Protein AF-A0A553II42-F1 (afdb_monomer)

Radius of gyration: 20.97 Å; Cα contacts (8 Å, |Δi|>4): 422; chains: 1; bounding box: 54×44×54 Å

Secondary structure (DSSP, 8-state):
--HHHHHHHHHHHHHHHHHHHHHHHHTT--HHHHHHHHHHTTSGGGGGTSTT---SS-HHHHHHHHHHHHHHHHHHHHHHGGGG-HHHHHHH-HHHHHHHHHHHHHHHHHHHHHHHHS---TTTSSSS-TTSHHHHHHHHHHHHHTT----HHHHHHHHHTT--SHHHHHHHHHHHHHHHHHHHHHHHHHHHHHHHS-SSSPPPHHHHHHHHHHHHHHHHHHHHHHHHHHHHHHHHHTT-HHHHHHHHHHHHHHHHHHHHHHHHHHGGGT----HHHHHHHHHHHHHHH-SSHHHHHHHHHHHHHHHHHHHHHHHH-

Solvent-accessible surface area (backbone atoms only — not comparable to full-atom values): 15979 Å² total; per-residue (Å²): 129,63,69,69,58,55,53,50,49,52,52,49,41,45,49,44,15,51,53,17,24,56,53,21,49,76,73,73,42,60,47,63,62,12,10,25,60,44,14,20,74,36,10,35,56,42,23,80,80,42,81,90,42,51,42,85,42,37,75,75,49,50,64,70,46,41,62,53,37,53,51,28,48,37,52,51,25,24,55,55,8,50,66,61,18,58,78,58,59,68,68,58,44,70,69,48,54,51,52,39,51,54,48,36,53,48,43,24,50,52,42,28,56,49,42,27,74,49,84,62,59,65,93,76,36,83,62,93,51,46,82,36,48,62,37,46,27,52,16,36,48,54,11,25,58,60,23,46,47,83,55,67,68,60,52,50,52,32,59,74,68,64,57,81,48,74,63,60,65,46,49,61,55,33,30,55,46,22,45,56,52,16,51,54,45,34,52,44,32,49,41,51,26,49,66,52,59,65,91,69,80,89,73,57,72,72,51,68,70,43,43,36,56,50,25,48,53,49,16,36,51,52,11,40,56,48,10,49,54,45,26,57,49,39,68,74,40,67,86,44,68,64,57,32,30,52,50,50,47,51,47,51,51,49,45,42,55,49,41,55,54,48,28,65,72,27,48,88,76,73,47,61,59,42,48,51,55,12,27,20,28,22,20,21,35,24,45,65,68,28,91,59,35,69,59,54,51,46,41,46,53,72,64,40,52,66,35,46,33,40,33,40,12,57,73,26,31

Foldseek 3Di:
DPPVLLVVVLVVLLVQLVVLLVVCVVVVHHSLRRLQVSLLVQACVCCVVVPPDQGVQHPVNCVVCVVLLLLLLLLVLLLLLLLLQVVLLVVLDDVLVVVLVVVLVVQLVVQLVVQLQDDDPCVQPPPNDSPQLSSNLVSQQVSLVRLADDCVVVVVVCVVVVPDDPCSSSVVVSNSVSSVVSVVSNLLSNQLSCLSVDPDDDADPVCNVCQSVCQLVVLLVLLQVLLVVLQVQCQVVVPDLVSLLVSLVCSSCCLSVVQVVVCVVCVVVVHHHDSSSSSSSSSNSLSHRHPCSVSSSVSSVVVSVSSSSSNSSNVSD

Sequence (317 aa):
MEIGLLLTKVAVILFVGFIGSLIARKFKLPNVSGYLVLGLLIGPSLGLIFPGYEGFITSSDQDVFGFISELALAFIAFSIGSEFAIKRVKKMGKEISVITLLEVLGAVSLVFIAMLFIPKPDSMSSGYNPFSNSSIAFALILASMSAATAPAATLMVMRQYRANGPVSKAIVPITALDDIFGIIIFGFFLSIAQLLLPQGDPLPVWLMISKPFIEVFGSLIIGLIIGIALSYGAKKFDKISDDIQVLSLIAIYATVGGLTLMNHYMSDFGISFSPLLANIMVGSVIANIALKPNRTFQSINDLATPFYIIFFTLAGA

Organism: Acholeplasma laidlawii (NCBI:txid2148)

pLDDT: mean 90.09, std 5.95, range [60.91, 98.12]

InterPro domains:
  IPR006153 Cation/H+ exchanger, transmembrane domain [PF00999] (15-317)
  IPR038770 Sodium/solute symporter superfamily [G3DSA:1.20.1530.20] (5-317)

Mean predicted aligned error: 5.74 Å

Structure (mmCIF, N/CA/C/O backbone):
data_AF-A0A553II42-F1
#
_entry.id   AF-A0A553II42-F1
#
loop_
_atom_site.group_PDB
_atom_site.id
_atom_site.type_symbol
_atom_site.label_atom_id
_atom_site.label_alt_id
_atom_site.label_comp_id
_atom_site.label_asym_id
_atom_site.label_entity_id
_atom_site.label_seq_id
_atom_site.pdbx_PDB_ins_code
_atom_site.Cartn_x
_atom_site.Cartn_y
_atom_site.Cartn_z
_atom_site.occupancy
_atom_site.B_iso_or_equiv
_atom_site.auth_seq_id
_atom_site.auth_comp_id
_atom_site.auth_asym_id
_atom_site.auth_atom_id
_atom_site.pdbx_PDB_model_num
ATOM 1 N N . MET A 1 1 ? 1.537 17.660 -24.014 1.00 60.91 1 MET A N 1
ATOM 2 C CA . MET A 1 1 ? 0.266 17.062 -24.472 1.00 60.91 1 MET A CA 1
ATOM 3 C C . MET A 1 1 ? -0.841 18.084 -24.265 1.00 60.91 1 MET A C 1
ATOM 5 O O . MET A 1 1 ? -0.834 18.727 -23.222 1.00 60.91 1 MET A O 1
ATOM 9 N N . GLU A 1 2 ? -1.735 18.299 -25.233 1.00 83.56 2 GLU A N 1
ATOM 10 C CA . GLU A 1 2 ? -2.870 19.212 -25.029 1.00 83.56 2 GLU A CA 1
ATOM 11 C C . GLU A 1 2 ? -3.752 18.694 -23.883 1.00 83.56 2 GLU A C 1
ATOM 13 O O . GLU A 1 2 ? -4.082 17.509 -23.837 1.00 83.56 2 GLU A O 1
ATOM 18 N N . ILE A 1 3 ? -4.134 19.571 -22.950 1.00 86.06 3 ILE A N 1
ATOM 19 C CA . ILE A 1 3 ? -4.940 19.225 -21.762 1.00 86.06 3 ILE A CA 1
ATOM 20 C C . ILE A 1 3 ? -6.225 18.473 -22.151 1.00 86.06 3 ILE A C 1
ATOM 22 O O . ILE A 1 3 ? -6.631 17.540 -21.459 1.00 86.06 3 ILE A O 1
ATOM 26 N N . GLY A 1 4 ? -6.831 18.822 -23.293 1.00 89.56 4 GLY A N 1
ATOM 27 C CA . GLY A 1 4 ? -8.014 18.136 -23.816 1.00 89.56 4 GLY A CA 1
ATOM 28 C C . GLY A 1 4 ? -7.786 16.645 -24.092 1.00 89.56 4 GLY A C 1
ATOM 29 O O . GLY A 1 4 ? -8.649 15.824 -23.777 1.00 89.56 4 GLY A O 1
ATOM 30 N N . LEU A 1 5 ? -6.607 16.268 -24.599 1.00 89.81 5 LEU A N 1
ATOM 31 C CA . LEU A 1 5 ? -6.270 14.868 -24.858 1.00 89.81 5 LEU A CA 1
ATOM 32 C C . LEU A 1 5 ? -6.103 14.080 -23.551 1.00 89.81 5 LEU A C 1
ATOM 34 O O . LEU A 1 5 ? -6.623 12.973 -23.442 1.00 89.81 5 LEU A O 1
ATOM 38 N N . LEU A 1 6 ? -5.448 14.665 -22.539 1.00 88.50 6 LEU A N 1
ATOM 39 C CA . LEU A 1 6 ? -5.300 14.050 -21.211 1.00 88.50 6 LEU A CA 1
ATOM 40 C C . LEU A 1 6 ? -6.653 13.751 -20.565 1.00 88.50 6 LEU A C 1
ATOM 42 O O . LEU A 1 6 ? -6.899 12.627 -20.132 1.00 88.50 6 LEU A O 1
ATOM 46 N N . LEU A 1 7 ? -7.546 14.742 -20.537 1.00 90.94 7 LEU A N 1
ATOM 47 C CA . LEU A 1 7 ? -8.879 14.585 -19.954 1.00 90.94 7 LEU A CA 1
ATOM 48 C C . LEU A 1 7 ? -9.705 13.534 -20.702 1.00 90.94 7 LEU A C 1
ATOM 50 O O . LEU A 1 7 ? -10.397 12.734 -20.074 1.00 90.94 7 LEU A O 1
ATOM 54 N N . THR A 1 8 ? -9.582 13.486 -22.031 1.00 92.56 8 THR A N 1
ATOM 55 C CA . THR A 1 8 ? -10.231 12.456 -22.852 1.00 92.56 8 THR A CA 1
ATOM 56 C C . THR A 1 8 ? -9.704 11.065 -22.505 1.00 92.56 8 THR A C 1
ATOM 58 O O . THR A 1 8 ? -10.494 10.143 -22.321 1.00 92.56 8 THR A O 1
ATOM 61 N N . LYS A 1 9 ? -8.384 10.907 -22.340 1.00 92.69 9 LYS A N 1
ATOM 62 C CA . LYS A 1 9 ? -7.781 9.633 -21.927 1.00 92.69 9 LYS A CA 1
ATOM 63 C C . LYS A 1 9 ? -8.266 9.188 -20.548 1.00 92.69 9 LYS A C 1
ATOM 65 O O . LYS A 1 9 ? -8.675 8.041 -20.406 1.00 92.69 9 LYS A O 1
ATOM 70 N N . VAL A 1 10 ? -8.333 10.091 -19.566 1.00 92.94 10 VAL A N 1
ATOM 71 C CA . VAL A 1 10 ? -8.904 9.789 -18.237 1.00 92.94 10 VAL A CA 1
ATOM 72 C C . VAL A 1 10 ? -10.370 9.358 -18.340 1.00 92.94 10 VAL A C 1
ATOM 74 O O . VAL A 1 10 ? -10.769 8.381 -17.705 1.00 92.94 10 VAL A O 1
ATOM 77 N N . ALA A 1 11 ? -11.172 10.039 -19.164 1.00 95.00 11 ALA A N 1
ATOM 78 C CA . ALA A 1 11 ? -12.567 9.667 -19.385 1.00 95.00 11 ALA A CA 1
ATOM 79 C C . ALA A 1 11 ? -12.697 8.263 -20.000 1.00 95.00 11 ALA A C 1
ATOM 81 O O . ALA A 1 11 ? -13.525 7.473 -19.547 1.00 95.00 11 ALA A O 1
ATOM 82 N N . VAL A 1 12 ? -11.851 7.927 -20.980 1.00 94.88 12 VAL A N 1
ATOM 83 C CA . VAL A 1 12 ? -11.807 6.588 -21.588 1.00 94.88 12 VAL A CA 1
ATOM 84 C C . VAL A 1 12 ? -11.371 5.536 -20.571 1.00 94.88 12 VAL A C 1
ATOM 86 O O . VAL A 1 12 ? -12.030 4.508 -20.473 1.00 94.88 12 VAL A O 1
ATOM 89 N N . ILE A 1 13 ? -10.335 5.797 -19.767 1.00 95.00 13 ILE A N 1
ATOM 90 C CA . ILE A 1 13 ? -9.887 4.889 -18.699 1.00 95.00 13 ILE A CA 1
ATOM 91 C C . ILE A 1 13 ? -11.037 4.576 -17.736 1.00 95.00 13 ILE A C 1
ATOM 93 O O . ILE A 1 13 ? -11.332 3.410 -17.472 1.00 95.00 13 ILE A O 1
ATOM 97 N N . LEU A 1 14 ? -11.720 5.610 -17.238 1.00 95.81 14 LEU A N 1
ATOM 98 C CA . LEU A 1 14 ? -12.857 5.448 -16.331 1.00 95.81 14 LEU A CA 1
ATOM 99 C C . LEU A 1 14 ? -14.004 4.682 -16.986 1.00 95.81 14 LEU A C 1
ATOM 101 O O . LEU A 1 14 ? -14.587 3.798 -16.359 1.00 95.81 14 LEU A O 1
ATOM 105 N N . PHE A 1 15 ? -14.323 5.003 -18.241 1.00 97.06 15 PHE A N 1
ATOM 106 C CA . PHE A 1 15 ? -15.375 4.330 -18.990 1.00 97.06 15 PHE A CA 1
ATOM 107 C C . PHE A 1 15 ? -15.058 2.845 -19.186 1.00 97.06 15 PHE A C 1
ATOM 109 O O . PHE A 1 15 ? -15.885 1.991 -18.872 1.00 97.06 15 PHE A O 1
ATOM 116 N N . VAL A 1 16 ? -13.848 2.526 -19.643 1.00 96.56 16 VAL A N 1
ATOM 117 C CA . VAL A 1 16 ? -13.396 1.154 -19.887 1.00 96.56 16 VAL A CA 1
ATOM 118 C C . VAL A 1 16 ? -13.369 0.363 -18.586 1.00 96.56 16 VAL A C 1
ATOM 120 O O . VAL A 1 16 ? -13.961 -0.713 -18.524 1.00 96.56 16 VAL A O 1
ATOM 123 N N . GLY A 1 17 ? -12.791 0.911 -17.515 1.00 96.31 17 GLY A N 1
ATOM 124 C CA . GLY A 1 17 ? -12.816 0.273 -16.202 1.00 96.31 17 GLY A CA 1
ATOM 125 C C . GLY A 1 17 ? -14.245 0.044 -15.694 1.00 96.31 17 GLY A C 1
ATOM 126 O O . GLY A 1 17 ? -14.590 -1.053 -15.248 1.00 96.31 17 GLY A O 1
ATOM 127 N N . PHE A 1 18 ? -15.133 1.032 -15.830 1.00 96.50 18 PHE A N 1
ATOM 128 C CA . PHE A 1 18 ? -16.539 0.890 -15.451 1.00 96.50 18 PHE A CA 1
ATOM 129 C C . PHE A 1 18 ? -17.232 -0.244 -16.221 1.00 96.50 18 PHE A C 1
ATOM 131 O O . PHE A 1 18 ? -17.807 -1.138 -15.592 1.00 96.50 18 PHE A O 1
ATOM 138 N N . ILE A 1 19 ? -17.122 -0.271 -17.554 1.00 97.81 19 ILE A N 1
ATOM 139 C CA . ILE A 1 19 ? -17.655 -1.358 -18.388 1.00 97.81 19 ILE A CA 1
ATOM 140 C C . ILE A 1 19 ? -17.049 -2.706 -17.976 1.00 97.81 19 ILE A C 1
ATOM 142 O O . ILE A 1 19 ? -17.780 -3.688 -17.829 1.00 97.81 19 ILE A O 1
ATOM 146 N N . GLY A 1 20 ? -15.746 -2.745 -17.694 1.00 96.56 20 GLY A N 1
ATOM 147 C CA . GLY A 1 20 ? -15.040 -3.936 -17.224 1.00 96.56 20 GLY A CA 1
ATOM 148 C C . GLY A 1 20 ? -15.642 -4.484 -15.941 1.00 96.56 20 GLY A C 1
ATOM 149 O O . GLY A 1 20 ? -15.930 -5.678 -15.854 1.00 96.56 20 GLY A O 1
ATOM 150 N N . SER A 1 21 ? -15.943 -3.616 -14.972 1.00 95.25 21 SER A N 1
ATOM 151 C CA . SER A 1 21 ? -16.617 -4.037 -13.740 1.00 95.25 21 SER A CA 1
ATOM 152 C C . SER A 1 21 ? -18.020 -4.593 -13.979 1.00 95.25 21 SER A C 1
ATOM 154 O O . SER A 1 21 ? -18.398 -5.578 -13.344 1.00 95.25 21 SER A O 1
ATOM 156 N N . LEU A 1 22 ? -18.794 -4.016 -14.908 1.00 96.25 22 LEU A N 1
ATOM 157 C CA . LEU A 1 22 ? -20.128 -4.519 -15.244 1.00 96.25 22 LEU A CA 1
ATOM 158 C C . LEU A 1 22 ? -20.053 -5.917 -15.863 1.00 96.25 22 LEU A C 1
ATOM 160 O O . LEU A 1 22 ? -20.860 -6.784 -15.522 1.00 96.25 22 LEU A O 1
ATOM 164 N N . ILE A 1 23 ? -19.075 -6.146 -16.742 1.00 96.38 23 ILE A N 1
ATOM 165 C CA . ILE A 1 23 ? -18.826 -7.457 -17.346 1.00 96.38 23 ILE A CA 1
ATOM 166 C C . ILE A 1 23 ? -18.389 -8.455 -16.268 1.00 96.38 23 ILE A C 1
ATOM 168 O O . ILE A 1 23 ? -18.986 -9.525 -16.164 1.00 96.38 23 ILE A O 1
ATOM 172 N N . ALA A 1 24 ? -17.433 -8.096 -15.407 1.00 94.50 24 ALA A N 1
ATOM 173 C CA . ALA A 1 24 ? -16.962 -8.961 -14.324 1.00 94.50 24 ALA A CA 1
ATOM 174 C C . ALA A 1 24 ? -18.107 -9.404 -13.396 1.00 94.50 24 ALA A C 1
ATOM 176 O O . ALA A 1 24 ? -18.236 -10.590 -13.086 1.00 94.50 24 ALA A O 1
ATOM 177 N N . ARG A 1 25 ? -19.012 -8.482 -13.035 1.00 91.69 25 ARG A N 1
ATOM 178 C CA . ARG A 1 25 ? -20.199 -8.791 -12.218 1.00 91.69 25 ARG A CA 1
ATOM 179 C C . ARG A 1 25 ? -21.132 -9.803 -12.877 1.00 91.69 25 ARG A C 1
ATOM 181 O O . ARG A 1 25 ? -21.672 -10.652 -12.170 1.00 91.69 25 ARG A O 1
ATOM 188 N N . LYS A 1 26 ? -21.307 -9.765 -14.206 1.00 94.44 26 LYS A N 1
ATOM 189 C CA . LYS A 1 26 ? -22.109 -10.775 -14.930 1.00 94.44 26 LYS A CA 1
ATOM 190 C C . LYS A 1 26 ? -21.526 -12.180 -14.772 1.00 94.44 26 LYS A C 1
ATOM 192 O O . LYS A 1 26 ? -22.285 -13.137 -14.644 1.00 94.44 26 LYS A O 1
ATOM 197 N N . PHE A 1 27 ? -20.202 -12.290 -14.702 1.00 92.44 27 PHE A N 1
ATOM 198 C CA . PHE A 1 27 ? -19.489 -13.545 -14.446 1.00 92.44 27 PHE A CA 1
ATOM 199 C C . PHE A 1 27 ? -19.290 -13.856 -12.952 1.00 92.44 27 PHE A C 1
ATOM 201 O O . PHE A 1 27 ? -18.613 -14.826 -12.624 1.00 92.44 27 PHE A O 1
ATOM 208 N N . LYS A 1 28 ? -19.887 -13.074 -12.037 1.00 86.81 28 LYS A N 1
ATOM 209 C CA . LYS A 1 28 ? -19.708 -13.187 -10.574 1.00 86.81 28 LYS A CA 1
ATOM 210 C C . LYS A 1 28 ? -18.248 -13.037 -10.116 1.00 86.81 28 LYS A C 1
ATOM 212 O O . LYS A 1 28 ? -17.870 -13.562 -9.071 1.00 86.81 28 LYS A O 1
ATOM 217 N N . LEU A 1 29 ? -17.441 -12.308 -10.883 1.00 87.38 29 LEU A N 1
ATOM 218 C CA . LEU A 1 29 ? -16.060 -11.975 -10.545 1.00 87.38 29 LEU A CA 1
ATOM 219 C C . LEU A 1 29 ? -15.984 -10.626 -9.803 1.00 87.38 29 LEU A C 1
ATOM 221 O O . LEU A 1 29 ? -16.878 -9.785 -9.960 1.00 87.38 29 LEU A O 1
ATOM 225 N N . PRO A 1 30 ? -14.925 -10.383 -9.007 1.00 86.44 30 PRO A N 1
ATOM 226 C CA . PRO A 1 30 ? -14.660 -9.071 -8.422 1.00 86.44 30 PRO A CA 1
ATOM 227 C C . PRO A 1 30 ? -14.503 -7.980 -9.491 1.00 86.44 30 PRO A C 1
ATOM 229 O O . PRO A 1 30 ? -13.964 -8.225 -10.568 1.00 86.44 30 PRO A O 1
ATOM 232 N N . ASN A 1 31 ? -14.901 -6.743 -9.169 1.00 90.25 31 ASN A N 1
ATOM 233 C CA . ASN A 1 31 ? -14.787 -5.607 -10.099 1.00 90.25 31 ASN A CA 1
ATOM 234 C C . ASN A 1 31 ? -13.346 -5.393 -10.595 1.00 90.25 31 ASN A C 1
ATOM 236 O O . ASN A 1 31 ? -13.151 -5.082 -11.766 1.00 90.25 31 ASN A O 1
ATOM 240 N N . VAL A 1 32 ? -12.357 -5.604 -9.715 1.00 90.56 32 VAL A N 1
ATOM 241 C CA . VAL A 1 32 ? -10.925 -5.431 -10.013 1.00 90.56 32 VAL A CA 1
ATOM 242 C C . VAL A 1 32 ? -10.473 -6.312 -11.176 1.00 90.56 32 VAL A C 1
ATOM 244 O O . VAL A 1 32 ? -9.723 -5.850 -12.029 1.00 90.56 32 VAL A O 1
ATOM 247 N N . SER A 1 33 ? -10.997 -7.537 -11.282 1.00 91.94 33 SER A N 1
ATOM 248 C CA . SER A 1 33 ? -10.715 -8.423 -12.416 1.00 91.94 33 SER A CA 1
ATOM 249 C C . SER A 1 33 ? -11.144 -7.795 -13.746 1.00 91.94 33 SER A C 1
ATOM 251 O O . SER A 1 33 ? -10.439 -7.912 -14.741 1.00 91.94 33 SER A O 1
ATOM 253 N N . GLY A 1 34 ? -12.278 -7.089 -13.759 1.00 94.25 34 GLY A N 1
ATOM 254 C CA . GLY A 1 34 ? -12.766 -6.376 -14.936 1.00 94.25 34 GLY A CA 1
ATOM 255 C C . GLY A 1 34 ? -11.915 -5.164 -15.315 1.00 94.25 34 GLY A C 1
ATOM 256 O O . GLY A 1 34 ? -11.687 -4.946 -16.503 1.00 94.25 34 GLY A O 1
ATOM 257 N N . TYR A 1 35 ? -11.432 -4.406 -14.321 1.00 94.81 35 TYR A N 1
ATOM 258 C CA . TYR A 1 35 ? -10.532 -3.265 -14.539 1.00 94.81 35 TYR A CA 1
ATOM 259 C C . TYR A 1 35 ? -9.242 -3.704 -15.233 1.00 94.81 35 TYR A C 1
ATOM 261 O O . TYR A 1 35 ? -8.885 -3.140 -16.259 1.00 94.81 35 TYR A O 1
ATOM 269 N N . LEU A 1 36 ? -8.601 -4.758 -14.720 1.00 94.44 36 LEU A N 1
ATOM 270 C CA . LEU A 1 36 ? -7.337 -5.271 -15.253 1.00 94.44 36 LEU A CA 1
ATOM 271 C C . LEU A 1 36 ? -7.496 -5.829 -16.674 1.00 94.44 36 LEU A C 1
ATOM 273 O O . LEU A 1 36 ? -6.736 -5.477 -17.570 1.00 94.44 36 LEU A O 1
ATOM 277 N N . VAL A 1 37 ? -8.511 -6.673 -16.899 1.00 94.44 37 VAL A N 1
ATOM 278 C CA . VAL A 1 37 ? -8.702 -7.347 -18.195 1.00 94.44 37 VAL A CA 1
ATOM 279 C C . VAL A 1 37 ? -9.062 -6.368 -19.308 1.00 94.44 37 VAL A C 1
ATOM 281 O O . VAL A 1 37 ? -8.560 -6.512 -20.418 1.00 94.44 37 VAL A O 1
ATOM 284 N N . LEU A 1 38 ? -9.925 -5.378 -19.054 1.00 94.56 38 LEU A N 1
ATOM 285 C CA . LEU A 1 38 ? -10.203 -4.366 -20.077 1.00 94.56 38 LEU A CA 1
ATOM 286 C C . LEU A 1 38 ? -9.123 -3.284 -20.154 1.00 94.56 38 LEU A C 1
ATOM 288 O O . LEU A 1 38 ? -8.946 -2.711 -21.225 1.00 94.56 38 LEU A O 1
ATOM 292 N N . GLY A 1 39 ? -8.389 -3.039 -19.065 1.00 94.12 39 GLY A N 1
ATOM 293 C CA . GLY A 1 39 ? -7.176 -2.223 -19.068 1.00 94.12 39 GLY A CA 1
ATOM 294 C C . GLY A 1 39 ? -6.164 -2.732 -20.088 1.00 94.12 39 GLY A C 1
ATOM 295 O O . GLY A 1 39 ? -5.741 -1.968 -20.951 1.00 94.12 39 GLY A O 1
ATOM 296 N N . LEU A 1 40 ? -5.912 -4.047 -20.088 1.00 93.06 40 LEU A N 1
ATOM 297 C CA . LEU A 1 40 ? -5.056 -4.720 -21.072 1.00 93.06 40 LEU A CA 1
ATOM 298 C C . LEU A 1 40 ? -5.424 -4.353 -22.509 1.00 93.06 40 LEU A C 1
ATOM 300 O O . LEU A 1 40 ? -4.538 -4.121 -23.318 1.00 93.06 40 LEU A O 1
ATOM 304 N N . LEU A 1 41 ? -6.718 -4.253 -22.830 1.00 91.81 41 LEU A N 1
ATOM 305 C CA . LEU A 1 41 ? -7.170 -3.961 -24.192 1.00 91.81 41 LEU A CA 1
ATOM 306 C C . LEU A 1 41 ? -6.883 -2.535 -24.664 1.00 91.81 41 LEU A C 1
ATOM 308 O O . LEU A 1 41 ? -6.975 -2.288 -25.862 1.00 91.81 41 LEU A O 1
ATOM 312 N N . ILE A 1 42 ? -6.618 -1.600 -23.752 1.00 92.75 42 ILE A N 1
ATOM 313 C CA . ILE A 1 42 ? -6.407 -0.186 -24.083 1.00 92.75 42 ILE A CA 1
ATOM 314 C C . ILE A 1 42 ? -4.972 0.283 -23.855 1.00 92.75 42 ILE A C 1
ATOM 316 O O . ILE A 1 42 ? -4.666 1.426 -24.197 1.00 92.75 42 ILE A O 1
ATOM 320 N N . GLY A 1 43 ? -4.111 -0.565 -23.295 1.00 90.75 43 GLY A N 1
ATOM 321 C CA . GLY A 1 43 ? -2.713 -0.257 -23.018 1.00 90.75 43 GLY A CA 1
ATOM 322 C C . GLY A 1 43 ? -1.709 -0.979 -23.908 1.00 90.75 43 GLY A C 1
ATOM 323 O O . GLY A 1 43 ? -2.084 -1.832 -24.720 1.00 90.75 43 GLY A O 1
ATOM 324 N N . PRO A 1 44 ? -0.416 -0.654 -23.760 1.00 88.56 44 PRO A N 1
ATOM 325 C CA . PRO A 1 44 ? 0.643 -1.225 -24.581 1.00 88.56 44 PRO A CA 1
ATOM 326 C C . PRO A 1 44 ? 0.838 -2.726 -24.339 1.00 88.56 44 PRO A C 1
ATOM 328 O O . PRO A 1 44 ? 1.399 -3.408 -25.194 1.00 88.56 44 PRO A O 1
ATOM 331 N N . SER A 1 45 ? 0.366 -3.274 -23.212 1.00 87.06 45 SER A N 1
ATOM 332 C CA . SER A 1 45 ? 0.566 -4.683 -22.855 1.00 87.06 45 SER A CA 1
ATOM 333 C C . SER A 1 45 ? -0.086 -5.651 -23.849 1.00 87.06 45 SER A C 1
ATOM 335 O O . SER A 1 45 ? 0.408 -6.764 -24.041 1.00 87.06 45 SER A O 1
ATOM 337 N N . LEU A 1 46 ? -1.138 -5.232 -24.565 1.00 87.38 46 LEU A N 1
ATOM 338 C CA . LEU A 1 46 ? -1.715 -6.021 -25.661 1.00 87.38 46 LEU A CA 1
ATOM 339 C C . LEU A 1 46 ? -0.754 -6.157 -26.858 1.00 87.38 46 LEU A C 1
ATOM 341 O O . LEU A 1 46 ? -0.841 -7.130 -27.611 1.00 87.38 46 LEU A O 1
ATOM 345 N N . GLY A 1 47 ? 0.211 -5.244 -26.992 1.00 83.69 47 GLY A N 1
ATOM 346 C CA . GLY A 1 47 ? 1.293 -5.299 -27.974 1.00 83.69 47 GLY A CA 1
ATOM 347 C C . GLY A 1 47 ? 2.205 -6.521 -27.828 1.00 83.69 47 GLY A C 1
ATOM 348 O O . GLY A 1 47 ? 2.821 -6.941 -28.807 1.00 83.69 47 GLY A O 1
ATOM 349 N N . LEU A 1 48 ? 2.232 -7.157 -26.646 1.00 82.62 48 LEU A N 1
ATOM 350 C CA . LEU A 1 48 ? 2.919 -8.437 -26.424 1.00 82.62 48 LEU A CA 1
ATOM 351 C C . LEU A 1 48 ? 2.264 -9.597 -27.190 1.00 82.62 48 LEU A C 1
ATOM 353 O O . LEU A 1 48 ? 2.932 -10.573 -27.521 1.00 82.62 48 LEU A O 1
ATOM 357 N N . ILE A 1 49 ? 0.959 -9.496 -27.461 1.00 86.25 49 ILE A N 1
ATOM 358 C CA . ILE A 1 49 ? 0.185 -10.490 -28.217 1.00 86.25 49 ILE A CA 1
ATOM 359 C C . ILE A 1 49 ? 0.046 -10.052 -29.682 1.00 86.25 49 ILE A C 1
ATOM 361 O O . ILE A 1 49 ? 0.091 -10.890 -30.582 1.00 86.25 49 ILE A O 1
ATOM 365 N N . PHE A 1 50 ? -0.097 -8.745 -29.929 1.00 86.94 50 PHE A N 1
ATOM 366 C CA . PHE A 1 50 ? -0.292 -8.155 -31.254 1.00 86.94 50 PHE A CA 1
ATOM 367 C C . PHE A 1 50 ? 0.839 -7.164 -31.587 1.00 86.94 50 PHE A C 1
ATOM 369 O O . PHE A 1 50 ? 0.724 -5.976 -31.274 1.00 86.94 50 PHE A O 1
ATOM 376 N N . PRO A 1 51 ? 1.930 -7.616 -32.239 1.00 83.94 51 PRO A N 1
ATOM 377 C CA . PRO A 1 51 ? 3.077 -6.766 -32.552 1.00 83.94 51 PRO A CA 1
ATOM 378 C C . PRO A 1 51 ? 2.679 -5.506 -33.337 1.00 83.94 51 PRO A C 1
ATOM 380 O O . PRO A 1 51 ? 1.987 -5.597 -34.351 1.00 83.94 51 PRO A O 1
ATOM 383 N N . GLY A 1 52 ? 3.131 -4.335 -32.879 1.00 82.12 52 GLY A N 1
ATOM 384 C CA . GLY A 1 52 ? 2.814 -3.030 -33.480 1.00 82.12 52 GLY A CA 1
ATOM 385 C C . GLY A 1 52 ? 1.601 -2.311 -32.875 1.00 82.12 52 GLY A C 1
ATOM 386 O O . GLY A 1 52 ? 1.287 -1.200 -33.294 1.00 82.12 52 GLY A O 1
ATOM 387 N N . TYR A 1 53 ? 0.927 -2.910 -31.889 1.00 86.88 53 TYR A N 1
ATOM 388 C CA . TYR A 1 53 ? -0.104 -2.236 -31.104 1.00 86.88 53 TYR A CA 1
ATOM 389 C C . TYR A 1 53 ? 0.515 -1.494 -29.909 1.00 86.88 53 TYR A C 1
ATOM 391 O O . TYR A 1 53 ? 1.056 -2.122 -29.004 1.00 86.88 53 TYR A O 1
ATOM 399 N N . GLU A 1 54 ? 0.416 -0.164 -29.893 1.00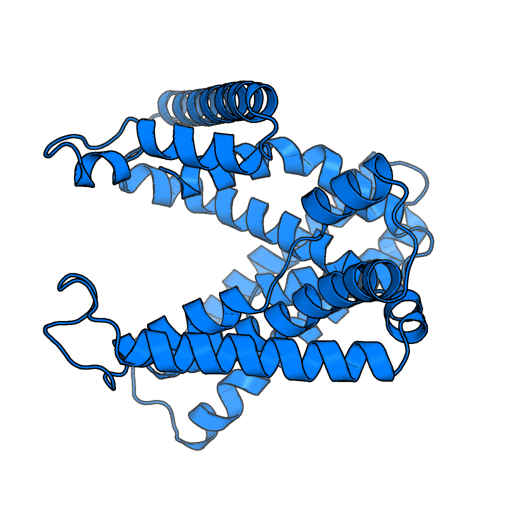 82.69 54 GLU A N 1
ATOM 400 C CA . GLU A 1 54 ? 0.954 0.681 -28.810 1.00 82.69 54 GLU A CA 1
ATOM 401 C C . GLU A 1 54 ? -0.051 0.971 -27.684 1.00 82.69 54 GLU A C 1
ATOM 403 O O . GLU A 1 54 ? 0.330 1.518 -26.652 1.00 82.69 54 GLU A O 1
ATOM 408 N N . GLY A 1 55 ? -1.324 0.606 -27.860 1.00 86.75 55 GLY A N 1
ATOM 409 C CA . GLY A 1 55 ? -2.391 1.016 -26.948 1.00 86.75 55 GLY A CA 1
ATOM 410 C C . GLY A 1 55 ? -3.005 2.369 -27.302 1.00 86.75 55 GLY A C 1
ATOM 411 O O . GLY A 1 55 ? -2.444 3.182 -28.033 1.00 86.75 55 GLY A O 1
ATOM 412 N N . PHE A 1 56 ? -4.200 2.616 -26.770 1.00 87.50 56 PHE A N 1
ATOM 413 C CA . PHE A 1 56 ? -4.766 3.967 -26.716 1.00 87.50 56 PHE A CA 1
ATOM 414 C C . PHE A 1 56 ? -4.083 4.805 -25.622 1.00 87.50 56 PHE A C 1
ATOM 416 O O . PHE A 1 56 ? -3.927 6.022 -25.750 1.00 87.50 56 PHE A O 1
ATOM 423 N N . ILE A 1 57 ? -3.685 4.130 -24.544 1.00 88.75 57 ILE A N 1
ATOM 424 C CA . ILE A 1 57 ? -2.781 4.620 -23.512 1.00 88.75 57 ILE A CA 1
ATOM 425 C C . ILE A 1 57 ? -1.398 4.121 -23.896 1.00 88.75 57 ILE A C 1
ATOM 427 O O . ILE A 1 57 ? -1.204 2.915 -23.991 1.00 88.75 57 ILE A O 1
ATOM 431 N N . THR A 1 58 ? -0.459 5.029 -24.124 1.00 86.50 58 THR A N 1
ATOM 432 C CA . THR A 1 58 ? 0.925 4.688 -24.457 1.00 86.50 58 THR A CA 1
ATOM 433 C C . THR A 1 58 ? 1.794 4.680 -23.202 1.00 86.50 58 THR A C 1
ATOM 435 O O . THR A 1 58 ? 1.408 5.198 -22.151 1.00 86.50 58 THR A O 1
ATOM 438 N N . SER A 1 59 ? 3.016 4.156 -23.303 1.00 81.25 59 SER A N 1
ATOM 439 C CA . SER A 1 59 ? 3.981 4.176 -22.194 1.00 81.25 59 SER A CA 1
ATOM 440 C C . SER A 1 59 ? 4.272 5.597 -21.685 1.00 81.25 59 SER A C 1
ATOM 442 O O . SER A 1 59 ? 4.361 5.804 -20.482 1.00 81.25 59 SER A O 1
ATOM 444 N N . SER A 1 60 ? 4.314 6.605 -22.566 1.00 82.56 60 SER A N 1
ATOM 445 C CA . SER A 1 60 ? 4.496 8.008 -22.153 1.00 82.56 60 SER A CA 1
ATOM 446 C C . SER A 1 60 ? 3.304 8.577 -21.379 1.00 82.56 60 SER A C 1
ATOM 448 O O . SER A 1 60 ? 3.459 9.520 -20.607 1.00 82.56 60 SER A O 1
ATOM 450 N N . ASP A 1 61 ? 2.095 8.050 -21.599 1.00 83.94 61 ASP A N 1
ATOM 451 C CA . ASP A 1 61 ? 0.922 8.465 -20.825 1.00 83.94 61 ASP A CA 1
ATOM 452 C C . ASP A 1 61 ? 0.948 7.888 -19.409 1.00 83.94 61 ASP A C 1
ATOM 454 O O . ASP A 1 61 ? 0.462 8.535 -18.481 1.00 83.94 61 ASP A O 1
ATOM 458 N N . GLN A 1 62 ? 1.510 6.685 -19.237 1.00 77.38 62 GLN A N 1
ATOM 459 C CA . GLN A 1 62 ? 1.634 6.048 -17.926 1.00 77.38 62 GLN A CA 1
ATOM 460 C C . GLN A 1 62 ? 2.475 6.903 -16.972 1.00 77.38 62 GLN A C 1
ATOM 462 O O . GLN A 1 62 ? 2.086 7.055 -15.816 1.00 77.38 62 GLN A O 1
ATOM 467 N N . ASP A 1 63 ? 3.534 7.553 -17.466 1.00 78.00 63 ASP A N 1
ATOM 468 C CA . ASP A 1 63 ? 4.337 8.495 -16.675 1.00 78.00 63 ASP A CA 1
ATOM 469 C C . ASP A 1 63 ? 3.503 9.690 -16.187 1.00 78.00 63 ASP A C 1
ATOM 471 O O . ASP A 1 63 ? 3.583 10.093 -15.026 1.00 78.00 63 ASP A O 1
ATOM 475 N N . VAL A 1 64 ? 2.638 10.237 -17.050 1.00 82.19 64 VAL A N 1
ATOM 476 C CA . VAL A 1 64 ? 1.775 11.378 -16.698 1.00 82.19 64 VAL A CA 1
ATOM 477 C C . VAL A 1 64 ? 0.678 10.965 -15.714 1.00 82.19 64 VAL A C 1
ATOM 479 O O . VAL A 1 64 ? 0.342 11.720 -14.798 1.00 82.19 64 VAL A O 1
ATOM 482 N N . PHE A 1 65 ? 0.124 9.763 -15.870 1.00 86.00 65 PHE A N 1
ATOM 483 C CA . PHE A 1 65 ? -0.875 9.221 -14.950 1.00 86.00 65 PHE A CA 1
ATOM 484 C C . PHE A 1 65 ? -0.276 8.609 -13.679 1.00 86.00 65 PHE A C 1
ATOM 486 O O . PHE A 1 65 ? -1.033 8.304 -12.754 1.00 86.00 65 PHE A O 1
ATOM 493 N N . GLY A 1 66 ? 1.053 8.500 -13.586 1.00 84.50 66 GLY A N 1
ATOM 494 C CA . GLY A 1 66 ? 1.771 7.968 -12.427 1.00 84.50 66 GLY A CA 1
ATOM 495 C C . GLY A 1 66 ? 1.352 8.636 -11.118 1.00 84.50 66 GLY A C 1
ATOM 496 O O . GLY A 1 66 ? 1.096 7.950 -10.133 1.00 84.50 66 GLY A O 1
ATOM 497 N N . PHE A 1 67 ? 1.121 9.953 -11.138 1.00 86.50 67 PHE A N 1
ATOM 498 C CA . PHE A 1 67 ? 0.597 10.686 -9.982 1.00 86.50 67 PHE A CA 1
ATOM 499 C C . PHE A 1 67 ? -0.764 10.157 -9.495 1.00 86.50 67 PHE A C 1
ATOM 501 O O . PHE A 1 67 ? -0.979 10.003 -8.295 1.00 86.50 67 PHE A O 1
ATOM 508 N N . ILE A 1 68 ? -1.695 9.841 -10.404 1.00 89.62 68 ILE A N 1
ATOM 509 C CA . ILE A 1 68 ? -3.012 9.294 -10.030 1.00 89.62 68 ILE A CA 1
ATOM 510 C C . ILE A 1 68 ? -2.838 7.910 -9.397 1.00 89.62 68 ILE A C 1
ATOM 512 O O . ILE A 1 68 ? -3.507 7.595 -8.4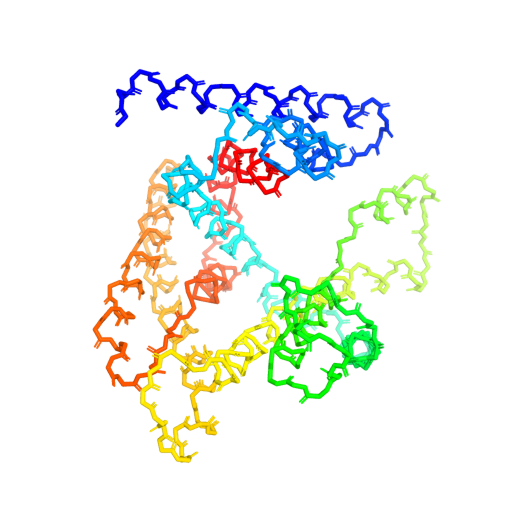11 1.00 89.62 68 ILE A O 1
ATOM 516 N N . SER A 1 69 ? -1.921 7.108 -9.939 1.00 88.69 69 SER A N 1
ATOM 517 C CA . SER A 1 69 ? -1.595 5.782 -9.420 1.00 88.69 69 SER A CA 1
ATOM 518 C C . SER A 1 69 ? -0.978 5.837 -8.021 1.00 88.69 69 SER A C 1
ATOM 520 O O . SER A 1 69 ? -1.392 5.076 -7.148 1.00 88.69 69 SER A O 1
ATOM 522 N N . GLU A 1 70 ? -0.058 6.770 -7.769 1.00 89.88 70 GLU A N 1
ATOM 523 C CA . GLU A 1 70 ? 0.517 6.994 -6.437 1.00 89.88 70 GLU A CA 1
ATOM 524 C C . GLU A 1 70 ? -0.552 7.388 -5.413 1.00 89.88 70 GLU A C 1
ATOM 526 O O . GLU A 1 70 ? -0.573 6.858 -4.300 1.00 89.88 70 GLU A O 1
ATOM 531 N N . LEU A 1 71 ? -1.484 8.269 -5.789 1.00 91.38 71 LEU A N 1
ATOM 532 C CA . LEU A 1 71 ? -2.591 8.654 -4.914 1.00 91.38 71 LEU A CA 1
ATOM 533 C C . LEU A 1 71 ? -3.541 7.498 -4.627 1.00 91.38 71 LEU A C 1
ATOM 535 O O . LEU A 1 71 ? -3.929 7.295 -3.477 1.00 91.38 71 LEU A O 1
ATOM 539 N N . ALA A 1 72 ? -3.906 6.729 -5.651 1.00 93.25 72 ALA A N 1
ATOM 540 C CA . ALA A 1 72 ? -4.745 5.553 -5.476 1.00 93.25 72 ALA A CA 1
ATOM 541 C C . ALA A 1 72 ? -4.088 4.556 -4.515 1.00 93.25 72 ALA A C 1
ATOM 543 O O . ALA A 1 72 ? -4.743 4.065 -3.595 1.00 93.25 72 ALA A O 1
ATOM 544 N N . LEU A 1 73 ? -2.785 4.318 -4.675 1.00 91.88 73 LEU A N 1
ATOM 545 C CA . LEU A 1 73 ? -2.015 3.454 -3.791 1.00 91.88 73 LEU A CA 1
ATOM 546 C C . LEU A 1 73 ? -1.961 4.003 -2.358 1.00 91.88 73 LEU A C 1
ATOM 548 O O . LEU A 1 73 ? -2.087 3.234 -1.409 1.00 91.88 73 LEU A O 1
ATOM 552 N N . ALA A 1 74 ? -1.843 5.320 -2.182 1.00 95.06 74 ALA A N 1
ATOM 553 C CA . ALA A 1 74 ? -1.874 5.959 -0.869 1.00 95.06 74 ALA A CA 1
ATOM 554 C C . ALA A 1 74 ? -3.248 5.841 -0.184 1.00 95.06 74 ALA A C 1
ATOM 556 O O . ALA A 1 74 ? -3.312 5.599 1.022 1.00 95.06 74 ALA A O 1
ATOM 557 N N . PHE A 1 75 ? -4.347 5.942 -0.940 1.00 95.31 75 PHE A N 1
ATOM 558 C CA . PHE A 1 75 ? -5.701 5.688 -0.433 1.00 95.31 75 PHE A CA 1
ATOM 559 C C . PHE A 1 75 ? -5.891 4.222 -0.031 1.00 95.31 75 PHE A C 1
ATOM 561 O O . PHE A 1 75 ? -6.413 3.955 1.052 1.00 95.31 75 PHE A O 1
ATOM 568 N N . ILE A 1 76 ? -5.404 3.279 -0.847 1.00 92.19 76 ILE A N 1
ATOM 569 C CA . ILE A 1 76 ? -5.400 1.846 -0.518 1.00 92.19 76 ILE A CA 1
ATOM 570 C C . ILE A 1 76 ? -4.605 1.614 0.771 1.00 92.19 76 ILE A C 1
ATOM 572 O O . ILE A 1 76 ? -5.130 1.032 1.715 1.00 92.19 76 ILE A O 1
ATOM 576 N N . ALA A 1 77 ? -3.374 2.123 0.842 1.00 92.88 77 ALA A N 1
ATOM 577 C CA . ALA A 1 77 ? -2.487 2.021 1.997 1.00 92.88 77 ALA A CA 1
ATOM 578 C C . ALA A 1 77 ? -3.135 2.560 3.278 1.00 92.88 77 ALA A C 1
ATOM 580 O O . ALA A 1 77 ? -3.177 1.868 4.296 1.00 92.88 77 ALA A O 1
ATOM 581 N N . PHE A 1 78 ? -3.698 3.768 3.216 1.00 95.62 78 PHE A N 1
ATOM 582 C CA . PHE A 1 78 ? -4.429 4.359 4.331 1.00 95.62 78 PHE A CA 1
ATOM 583 C C . PHE A 1 78 ? -5.581 3.456 4.790 1.00 95.62 78 PHE A C 1
ATOM 585 O O . PHE A 1 78 ? -5.698 3.170 5.982 1.00 95.62 78 PHE A O 1
ATOM 592 N N . SER A 1 79 ? -6.396 2.950 3.859 1.00 92.31 79 SER A N 1
ATOM 593 C CA . SER A 1 79 ? -7.518 2.062 4.175 1.00 92.31 79 SER A CA 1
ATOM 594 C C . SER A 1 79 ? -7.079 0.711 4.750 1.00 92.31 79 SER A C 1
ATOM 596 O O . SER A 1 79 ? -7.717 0.234 5.692 1.00 92.31 79 SER A O 1
ATOM 598 N N . ILE A 1 80 ? -5.971 0.128 4.278 1.00 89.62 80 ILE A N 1
ATOM 599 C CA . ILE A 1 80 ? -5.403 -1.102 4.860 1.00 89.62 80 ILE A CA 1
ATOM 600 C C . ILE A 1 80 ? -4.941 -0.863 6.305 1.00 89.62 80 ILE A C 1
ATOM 602 O O . ILE A 1 80 ? -5.087 -1.733 7.160 1.00 89.62 80 ILE A O 1
ATOM 606 N N . GLY A 1 81 ? -4.495 0.350 6.644 1.00 91.31 81 GLY A N 1
ATOM 607 C CA . GLY A 1 81 ? -4.196 0.724 8.030 1.00 91.31 81 GLY A CA 1
ATOM 608 C C . GLY A 1 81 ? -5.343 0.436 9.016 1.00 91.31 81 GLY A C 1
ATOM 609 O O . GLY A 1 81 ? -5.092 0.171 10.192 1.00 91.31 81 GLY A O 1
ATOM 610 N N . SER A 1 82 ? -6.601 0.393 8.555 1.00 90.06 82 SER A N 1
ATOM 611 C CA . SER A 1 82 ? -7.759 0.011 9.382 1.00 90.06 82 SER A CA 1
ATOM 612 C C . SER A 1 82 ? -7.693 -1.415 9.954 1.00 90.06 82 SER A C 1
ATOM 614 O O . SER A 1 82 ? -8.326 -1.706 10.977 1.00 90.06 82 SER A O 1
ATOM 616 N N . GLU A 1 83 ? -6.907 -2.298 9.339 1.00 86.06 83 GLU A N 1
ATOM 617 C CA . GLU A 1 83 ? -6.751 -3.700 9.733 1.00 86.06 83 GLU A CA 1
ATOM 618 C C . GLU A 1 83 ? -5.851 -3.862 10.961 1.00 86.06 83 GLU A C 1
ATOM 620 O O . GLU A 1 83 ? -6.077 -4.750 11.786 1.00 86.06 83 GLU A O 1
ATOM 625 N N . PHE A 1 84 ? -4.942 -2.910 11.190 1.00 86.38 84 PHE A N 1
ATOM 626 C CA . PHE A 1 84 ? -4.022 -2.859 12.332 1.00 86.38 84 PHE A CA 1
ATOM 627 C C . PHE A 1 84 ? -4.691 -2.427 13.653 1.00 86.38 84 PHE A C 1
ATOM 629 O O . PHE A 1 84 ? -4.034 -2.001 14.608 1.00 86.38 84 PHE A O 1
ATOM 636 N N . ALA A 1 85 ? -6.017 -2.537 13.758 1.00 88.50 85 ALA A N 1
ATOM 637 C CA . ALA A 1 85 ? -6.742 -2.260 14.991 1.00 88.50 85 ALA A CA 1
ATOM 638 C C . ALA A 1 85 ? -6.310 -3.238 16.104 1.00 88.50 85 ALA A C 1
ATOM 640 O O . ALA A 1 85 ? -6.723 -4.399 16.134 1.00 88.50 85 ALA A O 1
ATOM 641 N N . ILE A 1 86 ? -5.552 -2.756 17.095 1.00 85.94 86 ILE A N 1
ATOM 642 C CA . ILE A 1 86 ? -4.946 -3.557 18.176 1.00 85.94 86 ILE A CA 1
ATOM 643 C C . ILE A 1 86 ? -6.011 -4.348 18.939 1.00 85.94 86 ILE A C 1
ATOM 645 O O . ILE A 1 86 ? -5.804 -5.504 19.308 1.00 85.94 86 ILE A O 1
ATOM 649 N N . LYS A 1 87 ? -7.187 -3.747 19.163 1.00 85.31 87 LYS A N 1
ATOM 650 C CA . LYS A 1 87 ? -8.322 -4.418 19.818 1.00 85.31 87 LYS A CA 1
ATOM 651 C C . LYS A 1 87 ? -8.833 -5.621 19.021 1.00 85.31 87 LYS A C 1
ATOM 653 O O . LYS A 1 87 ? -9.344 -6.556 19.630 1.00 85.31 87 LYS A O 1
ATOM 658 N N . ARG A 1 88 ? -8.744 -5.583 17.688 1.00 82.31 88 ARG A N 1
ATOM 659 C CA . ARG A 1 88 ? -9.140 -6.680 16.797 1.00 82.31 88 ARG A CA 1
ATOM 660 C C . ARG A 1 88 ? -8.066 -7.762 16.797 1.00 82.31 88 ARG A C 1
ATOM 662 O O . ARG A 1 88 ? -8.394 -8.900 17.105 1.00 82.31 88 ARG A O 1
ATOM 669 N N . VAL A 1 89 ? -6.804 -7.382 16.594 1.00 83.44 89 VAL A N 1
ATOM 670 C CA . VAL A 1 89 ? -5.651 -8.300 16.599 1.00 83.44 89 VAL A CA 1
ATOM 671 C C . VAL A 1 89 ? -5.562 -9.077 17.919 1.00 83.44 89 VAL A C 1
ATOM 673 O O . VAL A 1 89 ? -5.504 -10.302 17.921 1.00 83.44 89 VAL A O 1
ATOM 676 N N . LYS A 1 90 ? -5.675 -8.399 19.071 1.00 83.69 90 LYS A N 1
ATOM 677 C CA . LYS A 1 90 ? -5.636 -9.057 20.393 1.00 83.69 90 LYS A CA 1
ATOM 678 C C . LYS A 1 90 ? -6.757 -10.078 20.618 1.00 83.69 90 LYS A C 1
ATOM 680 O O . LYS A 1 90 ? -6.584 -10.988 21.421 1.00 83.69 90 LYS A O 1
ATOM 685 N N . LYS A 1 91 ? -7.904 -9.934 19.945 1.00 85.06 91 LYS A N 1
ATOM 686 C CA . LYS A 1 91 ? -9.042 -10.860 20.077 1.00 85.06 91 LYS A CA 1
ATOM 687 C C . LYS A 1 91 ? -8.881 -12.143 19.263 1.00 85.06 91 LYS A C 1
ATOM 689 O O . LYS A 1 91 ? -9.624 -13.083 19.512 1.00 85.06 91 LYS A O 1
ATOM 694 N N . MET A 1 92 ? -7.953 -12.182 18.308 1.00 83.25 92 MET A N 1
ATOM 695 C CA . MET A 1 92 ? -7.756 -13.339 17.427 1.00 83.25 92 MET A CA 1
ATOM 696 C C . MET A 1 92 ? -7.109 -14.523 18.157 1.00 83.25 92 MET A C 1
ATOM 698 O O . MET A 1 92 ? -7.375 -15.670 17.823 1.00 83.25 92 MET A O 1
ATOM 702 N N . GLY A 1 93 ? -6.338 -14.259 19.215 1.00 86.69 93 GLY A N 1
ATOM 703 C CA . GLY A 1 93 ? -5.741 -15.298 20.051 1.00 86.69 93 GLY A CA 1
ATOM 704 C C . GLY A 1 93 ? -4.434 -15.865 19.489 1.00 86.69 93 GLY A C 1
ATOM 705 O O . GLY A 1 93 ? -4.127 -15.756 18.305 1.00 86.69 93 GLY A O 1
ATOM 706 N N . LYS A 1 94 ? -3.642 -16.467 20.383 1.00 89.19 94 LYS A N 1
ATOM 707 C CA . LYS A 1 94 ? -2.272 -16.918 20.092 1.00 89.19 94 LYS A CA 1
ATOM 708 C C . LYS A 1 94 ? -2.217 -18.021 19.033 1.00 89.19 94 LYS A C 1
ATOM 710 O O . LYS A 1 94 ? -1.309 -18.013 18.213 1.00 89.19 94 LYS A O 1
ATOM 715 N N . GLU A 1 95 ? -3.169 -18.952 19.058 1.00 90.50 95 GLU A N 1
ATOM 716 C CA . GLU A 1 95 ? -3.220 -20.072 18.108 1.00 90.50 95 GLU A CA 1
ATOM 717 C C . GLU A 1 95 ? -3.321 -19.575 16.666 1.00 90.50 95 GLU A C 1
ATOM 719 O O . GLU A 1 95 ? -2.528 -19.987 15.824 1.00 90.50 95 GLU A O 1
ATOM 724 N N . ILE A 1 96 ? -4.222 -18.622 16.409 1.00 91.81 96 ILE A N 1
ATOM 725 C CA . ILE A 1 96 ? -4.411 -18.035 15.080 1.00 91.81 96 ILE A CA 1
ATOM 726 C C . ILE A 1 96 ? -3.133 -17.329 14.629 1.00 91.81 96 ILE A C 1
ATOM 728 O O . ILE A 1 96 ? -2.652 -17.593 13.536 1.00 91.81 96 ILE A O 1
ATOM 732 N N . SER A 1 97 ? -2.522 -16.516 15.494 1.00 90.50 97 SER A N 1
ATOM 733 C CA . SER A 1 97 ? -1.274 -15.824 15.154 1.00 90.50 97 SER A CA 1
ATOM 734 C C . SER A 1 97 ? -0.119 -16.771 14.817 1.00 90.50 97 SER A C 1
ATOM 736 O O . SER A 1 97 ? 0.676 -16.452 13.940 1.00 90.50 97 SER A O 1
ATOM 738 N N . VAL A 1 98 ? -0.008 -17.920 15.494 1.00 93.69 98 VAL A N 1
ATOM 739 C CA . VAL A 1 98 ? 1.037 -18.915 15.194 1.00 93.69 98 VAL A CA 1
ATOM 740 C C . VAL A 1 98 ? 0.765 -19.608 13.861 1.00 93.69 98 VAL A C 1
ATOM 742 O O . VAL A 1 98 ? 1.698 -19.768 13.079 1.00 93.69 98 VAL A O 1
ATOM 745 N N . ILE A 1 99 ? -0.490 -19.988 13.591 1.00 93.94 99 ILE A N 1
ATOM 746 C CA . ILE A 1 99 ? -0.880 -20.598 12.312 1.00 93.94 99 ILE A CA 1
ATOM 747 C C . ILE A 1 99 ? -0.556 -19.643 11.164 1.00 93.94 99 ILE A C 1
ATOM 749 O O . ILE A 1 99 ? 0.196 -20.022 10.273 1.00 93.94 99 ILE A O 1
ATOM 753 N N . THR A 1 100 ? -1.033 -18.398 11.240 1.00 93.62 100 THR A N 1
ATOM 754 C CA . THR A 1 100 ? -0.783 -17.374 10.218 1.00 93.62 100 THR A CA 1
ATOM 755 C C . THR A 1 100 ? 0.712 -17.116 10.032 1.00 93.62 100 THR A C 1
ATOM 757 O O . THR A 1 100 ? 1.189 -17.044 8.908 1.00 93.62 100 THR A O 1
ATOM 760 N N . LEU A 1 101 ? 1.495 -17.026 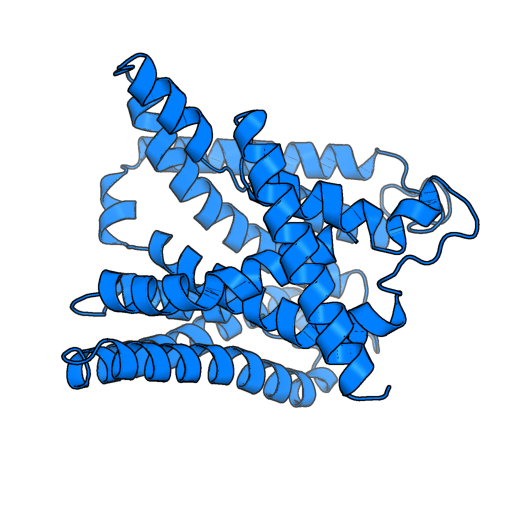11.114 1.00 94.12 101 LEU A N 1
ATOM 761 C CA . LEU A 1 101 ? 2.939 -16.810 10.995 1.00 94.12 101 LEU A CA 1
ATOM 762 C C . LEU A 1 101 ? 3.632 -17.957 10.244 1.00 94.12 101 LEU A C 1
ATOM 764 O O . LEU A 1 101 ? 4.469 -17.704 9.382 1.00 94.12 101 LEU A O 1
ATOM 768 N N . LEU A 1 102 ? 3.301 -19.211 10.569 1.00 96.00 102 LEU A N 1
ATOM 769 C CA . LEU A 1 102 ? 3.878 -20.377 9.895 1.00 96.00 102 LEU A CA 1
ATOM 770 C C . LEU A 1 102 ? 3.420 -20.481 8.437 1.00 96.00 102 LEU A C 1
ATOM 772 O O . LEU A 1 102 ? 4.230 -20.813 7.575 1.00 96.00 102 LEU A O 1
ATOM 776 N N . GLU A 1 103 ? 2.150 -20.178 8.167 1.00 95.31 103 GLU A N 1
ATOM 777 C CA . GLU A 1 103 ? 1.578 -20.121 6.821 1.00 95.31 103 GLU A CA 1
ATOM 778 C C . GLU A 1 103 ? 2.294 -19.080 5.960 1.00 95.31 103 GLU A C 1
ATOM 780 O O . GLU A 1 103 ? 2.835 -19.430 4.912 1.00 95.31 103 GLU A O 1
ATOM 785 N N . VAL A 1 104 ? 2.374 -17.833 6.430 1.00 96.19 104 VAL A N 1
ATOM 786 C CA . VAL A 1 104 ? 3.031 -16.735 5.714 1.00 96.19 104 VAL A CA 1
ATOM 787 C C . VAL A 1 104 ? 4.506 -17.050 5.476 1.00 96.19 104 VAL A C 1
ATOM 789 O O . VAL A 1 104 ? 4.982 -16.935 4.348 1.00 96.19 104 VAL A O 1
ATOM 792 N N . LEU A 1 105 ? 5.241 -17.501 6.500 1.00 96.06 105 LEU A N 1
ATOM 793 C CA . LEU A 1 105 ? 6.648 -17.882 6.334 1.00 96.06 105 LEU A CA 1
ATOM 794 C C . LEU A 1 105 ? 6.812 -19.027 5.327 1.00 96.06 105 LEU A C 1
ATOM 796 O O . LEU A 1 105 ? 7.736 -18.992 4.512 1.00 96.06 105 LEU A O 1
ATOM 800 N N . GLY A 1 106 ? 5.921 -20.019 5.358 1.00 97.31 106 GLY A N 1
ATOM 801 C CA . GLY A 1 106 ? 5.900 -21.129 4.412 1.00 97.31 106 GLY A CA 1
ATOM 802 C C . GLY A 1 106 ? 5.638 -20.674 2.977 1.00 97.31 106 GLY A C 1
ATOM 803 O O . GLY A 1 106 ? 6.407 -21.024 2.083 1.00 97.31 106 GLY A O 1
ATOM 804 N N . ALA A 1 107 ? 4.601 -19.861 2.764 1.00 96.69 107 ALA A N 1
ATOM 805 C CA . ALA A 1 107 ? 4.220 -19.334 1.456 1.00 96.69 107 ALA A CA 1
ATOM 806 C C . ALA A 1 107 ? 5.337 -18.470 0.856 1.00 96.69 107 ALA A C 1
ATOM 808 O O . ALA A 1 107 ? 5.807 -18.750 -0.247 1.00 96.69 107 ALA A O 1
ATOM 809 N N . VAL A 1 108 ? 5.834 -17.491 1.619 1.00 97.62 108 VAL A N 1
ATOM 810 C CA . VAL A 1 108 ? 6.925 -16.602 1.197 1.00 97.62 108 VAL A CA 1
ATOM 811 C C . VAL A 1 108 ? 8.189 -17.404 0.883 1.00 97.62 108 VAL A C 1
ATOM 813 O O . VAL A 1 108 ? 8.797 -17.192 -0.162 1.00 97.62 108 VAL A O 1
ATOM 816 N N . SER A 1 109 ? 8.581 -18.358 1.735 1.00 97.50 109 SER A N 1
ATOM 817 C CA . SER A 1 109 ? 9.787 -19.169 1.496 1.00 97.50 109 SER A CA 1
ATOM 818 C C . SER A 1 109 ? 9.652 -20.034 0.247 1.00 97.50 109 SER A C 1
ATOM 820 O O . SER A 1 109 ? 10.580 -20.106 -0.557 1.00 97.50 109 SER A O 1
ATOM 822 N N . LEU A 1 110 ? 8.498 -20.681 0.068 1.00 97.75 110 LEU A N 1
ATOM 823 C CA . LEU A 1 110 ? 8.244 -21.546 -1.078 1.00 97.75 110 LEU A CA 1
ATOM 824 C C . LEU A 1 110 ? 8.271 -20.746 -2.379 1.00 97.75 110 LEU A C 1
ATOM 826 O O . LEU A 1 110 ? 8.954 -21.145 -3.321 1.00 97.75 110 LEU A O 1
ATOM 830 N N . VAL A 1 111 ? 7.580 -19.605 -2.420 1.00 97.31 111 VAL A N 1
ATOM 831 C CA . VAL A 1 111 ? 7.547 -18.733 -3.598 1.00 97.31 111 VAL A CA 1
ATOM 832 C C . VAL A 1 111 ? 8.924 -18.138 -3.867 1.00 97.31 111 VAL A C 1
ATOM 834 O O . VAL A 1 111 ? 9.361 -18.151 -5.013 1.00 97.31 111 VAL A O 1
ATOM 837 N N . PHE A 1 112 ? 9.654 -17.704 -2.838 1.00 97.12 112 PHE A N 1
ATOM 838 C CA . PHE A 1 112 ? 11.021 -17.209 -2.995 1.00 97.12 112 PHE A CA 1
ATOM 839 C C . PHE A 1 112 ? 11.930 -18.264 -3.635 1.00 97.12 112 PHE A C 1
ATOM 841 O O . PHE A 1 112 ? 12.547 -17.999 -4.665 1.00 97.12 112 PHE A O 1
ATOM 848 N N . ILE A 1 113 ? 11.960 -19.482 -3.080 1.00 96.81 113 ILE A N 1
ATOM 849 C CA . ILE A 1 113 ? 12.773 -20.589 -3.603 1.00 96.81 113 ILE A CA 1
ATOM 850 C C . ILE A 1 113 ? 12.355 -20.931 -5.035 1.00 96.81 113 ILE A C 1
ATOM 852 O O . ILE A 1 113 ? 13.213 -21.036 -5.909 1.00 96.81 113 ILE A O 1
ATOM 856 N N . ALA A 1 114 ? 11.053 -21.064 -5.302 1.00 96.19 114 ALA A N 1
ATOM 857 C CA . ALA A 1 114 ? 10.550 -21.350 -6.642 1.00 96.19 114 ALA A CA 1
ATOM 858 C C . ALA A 1 114 ? 10.986 -20.270 -7.644 1.00 96.19 114 ALA A C 1
ATOM 860 O O . ALA A 1 114 ? 11.509 -20.587 -8.713 1.00 96.19 114 ALA A O 1
ATOM 861 N N . MET A 1 115 ? 10.854 -18.995 -7.276 1.00 94.19 115 MET A N 1
ATOM 862 C CA . MET A 1 115 ? 11.218 -17.872 -8.134 1.00 94.19 115 MET A CA 1
ATOM 863 C C . MET A 1 115 ? 12.719 -17.769 -8.405 1.00 94.19 115 MET A C 1
ATOM 865 O O . MET A 1 115 ? 13.084 -17.212 -9.440 1.00 94.19 115 MET A O 1
ATOM 869 N N . LEU A 1 116 ? 13.599 -18.318 -7.561 1.00 93.12 116 LEU A N 1
ATOM 870 C CA . LEU A 1 116 ? 15.029 -18.400 -7.883 1.00 93.12 116 LEU A CA 1
ATOM 871 C C . LEU A 1 116 ? 15.272 -19.318 -9.088 1.00 93.12 116 LEU A C 1
ATOM 873 O O . LEU A 1 116 ? 15.981 -18.925 -10.011 1.00 93.12 116 LEU A O 1
ATOM 877 N N . PHE A 1 117 ? 14.639 -20.494 -9.116 1.00 93.12 117 PHE A N 1
ATOM 878 C CA . PHE A 1 117 ? 14.884 -21.522 -10.136 1.00 93.12 117 PHE A CA 1
ATOM 879 C C . PHE A 1 117 ? 14.001 -21.406 -11.385 1.00 93.12 117 PHE A C 1
ATOM 881 O O . PHE A 1 117 ? 14.319 -22.011 -12.408 1.00 93.12 117 PHE A O 1
ATOM 888 N N . ILE A 1 118 ? 12.916 -20.627 -11.346 1.00 91.44 118 ILE A N 1
ATOM 889 C CA . ILE A 1 118 ? 12.111 -20.349 -12.542 1.00 91.44 118 ILE A CA 1
ATOM 890 C C . ILE A 1 118 ? 12.912 -19.443 -13.502 1.00 91.44 118 ILE A C 1
ATOM 892 O O . ILE A 1 118 ? 13.348 -18.353 -13.092 1.00 91.44 118 ILE A O 1
ATOM 896 N N . PRO A 1 119 ? 13.109 -19.862 -14.774 1.00 86.06 119 PRO A N 1
ATOM 897 C CA . PRO A 1 119 ? 13.731 -19.029 -15.798 1.00 86.06 119 PRO A CA 1
ATOM 898 C C . PRO A 1 119 ? 12.957 -17.725 -15.991 1.00 86.06 119 PRO A C 1
ATOM 900 O O . PRO A 1 119 ? 11.727 -17.718 -16.014 1.00 86.06 119 PRO A O 1
ATOM 903 N N . LYS A 1 120 ? 13.687 -16.620 -16.123 1.00 85.56 120 LYS A N 1
ATOM 904 C CA . LYS A 1 120 ? 13.116 -15.280 -16.292 1.00 85.56 120 LYS A CA 1
ATOM 905 C C . LYS A 1 120 ? 13.270 -14.847 -17.751 1.00 85.56 120 LYS A C 1
ATOM 907 O O . LYS A 1 120 ? 14.217 -15.299 -18.393 1.00 85.56 120 LYS A O 1
ATOM 912 N N . PRO A 1 121 ? 12.367 -14.000 -18.273 1.00 78.25 121 PRO A N 1
ATOM 913 C CA . PRO A 1 121 ? 12.518 -13.443 -19.612 1.00 78.25 121 PRO A CA 1
ATOM 914 C C . PRO A 1 121 ? 13.863 -12.722 -19.766 1.00 78.25 121 PRO A C 1
ATOM 916 O O . PRO A 1 121 ? 14.316 -12.059 -18.828 1.00 78.25 121 PRO A O 1
ATOM 919 N N . ASP A 1 122 ? 14.457 -12.789 -20.961 1.00 76.38 122 ASP A N 1
ATOM 920 C CA . ASP A 1 122 ? 15.743 -12.136 -21.262 1.00 76.38 122 ASP A CA 1
ATOM 921 C C . ASP A 1 122 ? 15.701 -10.615 -21.049 1.00 76.38 122 ASP A C 1
ATOM 923 O O . ASP A 1 122 ? 16.720 -9.997 -20.748 1.00 76.38 122 ASP A O 1
ATOM 927 N N . SER A 1 123 ? 14.511 -10.010 -21.137 1.00 70.81 123 SER A N 1
ATOM 928 C CA . SER A 1 123 ? 14.283 -8.598 -20.813 1.00 70.81 123 SER A CA 1
ATOM 929 C C . SER A 1 123 ? 14.545 -8.249 -19.342 1.00 70.81 123 SER A C 1
ATOM 931 O O . SER A 1 123 ? 14.719 -7.076 -19.024 1.00 70.81 123 SER A O 1
ATOM 933 N N . MET A 1 124 ? 14.571 -9.238 -18.443 1.00 68.81 124 MET A N 1
ATOM 934 C CA . MET A 1 124 ? 14.748 -9.050 -16.998 1.00 68.81 124 MET A CA 1
ATOM 935 C C . MET A 1 124 ? 16.079 -9.604 -16.476 1.00 68.81 124 MET A C 1
ATOM 937 O O . MET A 1 124 ? 16.673 -9.038 -15.556 1.00 68.81 124 MET A O 1
ATOM 941 N N . SER A 1 125 ? 16.547 -10.725 -17.029 1.00 72.31 125 SER A N 1
ATOM 942 C CA . SER A 1 125 ? 17.823 -11.350 -16.671 1.00 72.31 125 SER A CA 1
ATOM 943 C C . SER A 1 125 ? 18.446 -11.962 -17.915 1.00 72.31 125 SER A C 1
ATOM 945 O O . SER A 1 125 ? 17.830 -12.810 -18.549 1.00 72.31 125 SER A O 1
ATOM 947 N N . SER A 1 126 ? 19.683 -11.580 -18.236 1.00 76.62 126 SER A N 1
ATOM 948 C CA . SER A 1 126 ? 20.423 -12.166 -19.351 1.00 76.62 126 SER A CA 1
ATOM 949 C C . SER A 1 126 ? 20.801 -13.620 -19.047 1.00 76.62 126 SER A C 1
ATOM 951 O O . SER A 1 126 ? 21.701 -13.903 -18.253 1.00 76.62 126 SER A O 1
ATOM 953 N N . GLY A 1 127 ? 20.098 -14.557 -19.686 1.00 80.81 127 GLY A N 1
ATOM 954 C CA . GLY A 1 127 ? 20.302 -15.991 -19.502 1.00 80.81 127 GLY A CA 1
ATOM 955 C C . GLY A 1 127 ? 19.861 -16.531 -18.134 1.00 80.81 127 GLY A C 1
ATOM 956 O O . GLY A 1 127 ? 19.306 -15.834 -17.279 1.00 80.81 127 GLY A O 1
ATOM 957 N N . TYR A 1 128 ? 20.110 -17.826 -17.918 1.00 85.56 128 TYR A N 1
ATOM 958 C CA . TYR A 1 128 ? 19.743 -18.512 -16.679 1.00 85.56 128 TYR A CA 1
ATOM 959 C C . TYR A 1 128 ? 20.760 -18.232 -15.567 1.00 85.56 128 TYR A C 1
ATOM 961 O O . TYR A 1 128 ? 21.755 -18.941 -15.415 1.00 85.56 128 TYR A O 1
ATOM 969 N N . ASN A 1 129 ? 20.494 -17.193 -14.774 1.00 87.56 129 ASN A N 1
ATOM 970 C CA . ASN A 1 129 ? 21.268 -16.871 -13.580 1.00 87.56 129 ASN A CA 1
ATOM 971 C C . ASN A 1 129 ? 20.349 -16.761 -12.344 1.00 87.56 129 ASN A C 1
ATOM 973 O O . ASN A 1 129 ? 19.853 -15.672 -12.028 1.00 87.56 129 ASN A O 1
ATOM 977 N N . PRO A 1 130 ? 20.083 -17.886 -11.653 1.00 87.75 130 PRO A N 1
ATOM 978 C CA . PRO A 1 130 ? 19.099 -17.943 -10.570 1.00 87.75 130 PRO A CA 1
ATOM 979 C C . PRO A 1 130 ? 19.495 -17.107 -9.345 1.00 87.75 130 PRO A C 1
ATOM 981 O O . PRO A 1 130 ? 18.622 -16.589 -8.654 1.00 87.75 130 PRO A O 1
ATOM 984 N N . PHE A 1 131 ? 20.797 -16.921 -9.105 1.00 92.06 131 PHE A N 1
ATOM 985 C CA . PHE A 1 131 ? 21.332 -16.214 -7.935 1.00 92.06 131 PHE A CA 1
ATOM 986 C C . PHE A 1 131 ? 21.892 -14.824 -8.267 1.00 92.06 131 PHE A C 1
ATOM 988 O O . PHE A 1 131 ? 22.635 -14.253 -7.471 1.00 92.06 131 PHE A O 1
ATOM 995 N N . SER A 1 132 ? 21.562 -14.265 -9.436 1.00 90.69 132 SER A N 1
ATOM 996 C CA . SER A 1 132 ? 21.906 -12.875 -9.741 1.00 90.69 132 SER A CA 1
ATOM 997 C C . SER A 1 132 ? 21.155 -11.916 -8.812 1.00 90.69 132 SER A C 1
ATOM 999 O O . SER A 1 132 ? 20.036 -12.199 -8.380 1.00 90.69 132 SER A O 1
ATOM 1001 N N . ASN A 1 133 ? 21.734 -10.743 -8.547 1.00 90.56 133 ASN A N 1
ATOM 1002 C CA . ASN A 1 133 ? 21.085 -9.716 -7.726 1.00 90.56 133 ASN A CA 1
ATOM 1003 C C . ASN A 1 133 ? 19.692 -9.336 -8.256 1.00 90.56 133 ASN A C 1
ATOM 1005 O O . ASN A 1 133 ? 18.763 -9.194 -7.466 1.00 90.56 133 ASN A O 1
ATOM 1009 N N . SER A 1 134 ? 19.534 -9.237 -9.583 1.00 89.19 134 SER A N 1
ATOM 1010 C CA . SER A 1 134 ? 18.238 -8.981 -10.233 1.00 89.19 134 SER A CA 1
ATOM 1011 C C . SER A 1 134 ? 17.236 -10.107 -9.963 1.00 89.19 134 SER A C 1
ATOM 1013 O O . SER A 1 134 ? 16.110 -9.848 -9.536 1.00 89.19 134 SER A O 1
ATOM 1015 N N . SER A 1 135 ? 17.658 -11.368 -10.115 1.00 90.69 135 SER A N 1
ATOM 1016 C CA . SER A 1 135 ? 16.812 -12.531 -9.833 1.00 90.69 135 SER A CA 1
ATOM 1017 C C . SER A 1 135 ? 16.371 -12.587 -8.371 1.00 90.69 135 SER A C 1
ATOM 1019 O O . SER A 1 135 ? 15.200 -12.857 -8.109 1.00 90.69 135 SER A O 1
ATOM 1021 N N . ILE A 1 136 ? 17.280 -12.315 -7.430 1.00 93.88 136 ILE A N 1
ATOM 1022 C CA . ILE A 1 136 ? 16.980 -12.320 -5.992 1.00 93.88 136 ILE A CA 1
ATOM 1023 C C . ILE A 1 136 ? 16.049 -11.159 -5.639 1.00 93.88 136 ILE A C 1
ATOM 1025 O O . ILE A 1 136 ? 15.051 -11.380 -4.960 1.00 93.88 136 ILE A O 1
ATOM 1029 N N . ALA A 1 137 ? 16.327 -9.944 -6.123 1.00 93.06 137 ALA A N 1
ATOM 1030 C CA . ALA A 1 137 ? 15.471 -8.780 -5.907 1.00 93.06 137 ALA A CA 1
ATOM 1031 C C . ALA A 1 137 ? 14.043 -9.042 -6.410 1.00 93.06 137 ALA A C 1
ATOM 1033 O O . ALA A 1 137 ? 13.079 -8.834 -5.677 1.00 93.06 137 ALA A O 1
ATOM 1034 N N . PHE A 1 138 ? 13.901 -9.588 -7.619 1.00 91.75 138 PHE A N 1
ATOM 1035 C CA . PHE A 1 138 ? 12.604 -9.956 -8.182 1.00 91.75 138 PHE A CA 1
ATOM 1036 C C . PHE A 1 138 ? 11.893 -11.055 -7.375 1.00 91.75 138 PHE A C 1
ATOM 1038 O O . PHE A 1 138 ? 10.702 -10.938 -7.082 1.00 91.75 138 PHE A O 1
ATOM 1045 N N . ALA A 1 139 ? 12.625 -12.102 -6.979 1.00 94.81 139 ALA A N 1
ATOM 1046 C CA . ALA A 1 139 ? 12.091 -13.189 -6.165 1.00 94.81 139 ALA A CA 1
ATOM 1047 C C . ALA A 1 139 ? 11.610 -12.697 -4.794 1.00 94.81 139 ALA A C 1
ATOM 1049 O O . ALA A 1 139 ? 10.556 -13.137 -4.346 1.00 94.81 139 ALA A O 1
ATOM 1050 N N . LEU A 1 140 ? 12.332 -11.769 -4.151 1.00 96.00 140 LEU A N 1
ATOM 1051 C CA . LEU A 1 140 ? 11.899 -11.132 -2.906 1.00 96.00 140 LEU A CA 1
ATOM 1052 C C . LEU A 1 140 ? 10.560 -10.418 -3.116 1.00 96.00 140 LEU A C 1
ATOM 1054 O O . LEU A 1 140 ? 9.592 -10.736 -2.433 1.00 96.00 140 LEU A O 1
ATOM 1058 N N . ILE A 1 141 ? 10.454 -9.517 -4.097 1.00 94.06 141 ILE A N 1
ATOM 1059 C CA . ILE A 1 141 ? 9.204 -8.774 -4.323 1.00 94.06 141 ILE A CA 1
ATOM 1060 C C . ILE A 1 141 ? 8.021 -9.727 -4.539 1.00 94.06 141 ILE A C 1
ATOM 1062 O O . ILE A 1 141 ? 7.030 -9.634 -3.812 1.00 94.06 141 ILE A O 1
ATOM 1066 N N . LEU A 1 142 ? 8.137 -10.705 -5.442 1.00 94.25 142 LEU A N 1
ATOM 1067 C CA . LEU A 1 142 ? 7.046 -11.655 -5.685 1.00 94.25 142 LEU A CA 1
ATOM 1068 C C . LEU A 1 142 ? 6.730 -12.544 -4.476 1.00 94.25 142 LEU A C 1
ATOM 1070 O O . LEU A 1 142 ? 5.558 -12.791 -4.195 1.00 94.25 142 LEU A O 1
ATOM 1074 N N . ALA A 1 143 ? 7.745 -12.985 -3.733 1.00 96.38 143 ALA A N 1
ATOM 1075 C CA . ALA A 1 143 ? 7.545 -13.764 -2.517 1.00 96.38 143 ALA A CA 1
ATOM 1076 C C . ALA A 1 143 ? 6.811 -12.965 -1.438 1.00 96.38 143 ALA A C 1
ATOM 1078 O O . ALA A 1 143 ? 5.926 -13.496 -0.779 1.00 96.38 143 ALA A O 1
ATOM 1079 N N . SER A 1 144 ? 7.115 -11.677 -1.267 1.00 94.75 144 SER A N 1
ATOM 1080 C CA . SER A 1 144 ? 6.369 -10.849 -0.310 1.00 94.75 144 SER A CA 1
ATOM 1081 C C . SER A 1 144 ? 4.905 -10.658 -0.705 1.00 94.75 144 SER A C 1
ATOM 1083 O O . SER A 1 144 ? 4.036 -10.651 0.162 1.00 94.75 144 SER A O 1
ATOM 1085 N N . MET A 1 145 ? 4.610 -10.572 -2.005 1.00 92.00 145 MET A N 1
ATOM 1086 C CA . MET A 1 145 ? 3.237 -10.445 -2.498 1.00 92.00 145 MET A CA 1
ATOM 1087 C C . MET A 1 145 ? 2.408 -11.714 -2.271 1.00 92.00 145 MET A C 1
ATOM 1089 O O . MET A 1 145 ? 1.193 -11.613 -2.124 1.00 92.00 145 MET A O 1
ATOM 1093 N N . SER A 1 146 ? 3.031 -12.897 -2.192 1.00 94.62 146 SER A N 1
ATOM 1094 C CA . SER A 1 146 ? 2.303 -14.148 -1.933 1.00 94.62 146 SER A CA 1
ATOM 1095 C C . SER A 1 146 ? 1.804 -14.299 -0.495 1.00 94.62 146 SER A C 1
ATOM 1097 O O . SER A 1 146 ? 1.078 -15.244 -0.214 1.00 94.62 146 SER A O 1
ATOM 1099 N N . ALA A 1 147 ? 2.222 -13.419 0.420 1.00 93.31 147 ALA A N 1
ATOM 1100 C CA . ALA A 1 147 ? 1.793 -13.451 1.815 1.00 93.31 147 ALA A CA 1
ATOM 1101 C C . ALA A 1 147 ? 0.367 -12.922 2.032 1.00 93.31 147 ALA A C 1
ATOM 1103 O O . ALA A 1 147 ? -0.247 -13.283 3.027 1.00 93.31 147 ALA A O 1
ATOM 1104 N N . ALA A 1 148 ? -0.133 -12.045 1.155 1.00 86.81 148 ALA A N 1
ATOM 1105 C CA . ALA A 1 148 ? -1.415 -11.363 1.339 1.00 86.81 148 ALA A CA 1
ATOM 1106 C C . ALA A 1 148 ? -2.590 -12.184 0.778 1.00 86.81 148 ALA A C 1
ATOM 1108 O O . ALA A 1 148 ? -2.518 -12.694 -0.345 1.00 86.81 148 ALA A O 1
ATOM 1109 N N . THR A 1 149 ? -3.702 -12.250 1.522 1.00 87.50 149 THR A N 1
ATOM 1110 C CA . THR A 1 149 ? -4.861 -13.097 1.188 1.00 87.50 149 THR A CA 1
ATOM 1111 C C . THR A 1 149 ? -6.184 -12.369 1.425 1.00 87.50 149 THR A C 1
ATOM 1113 O O . THR A 1 149 ? -6.538 -12.026 2.547 1.00 87.50 149 THR A O 1
ATOM 1116 N N . ALA A 1 150 ? -7.019 -12.245 0.387 1.00 81.94 150 ALA A N 1
ATOM 1117 C CA . ALA A 1 150 ? -8.329 -11.601 0.509 1.00 81.94 150 ALA A CA 1
ATOM 1118 C C . ALA A 1 150 ? -9.460 -12.592 0.890 1.00 81.94 150 ALA A C 1
ATOM 1120 O O . ALA A 1 150 ? -9.725 -13.545 0.149 1.00 81.94 150 ALA A O 1
ATOM 1121 N N . PRO A 1 151 ? -10.253 -12.341 1.953 1.00 80.38 151 PRO A N 1
ATOM 1122 C CA . PRO A 1 151 ? -11.303 -13.268 2.392 1.00 80.38 151 PRO A CA 1
ATOM 1123 C C . PRO A 1 151 ? -12.642 -13.136 1.657 1.00 80.38 151 PRO A C 1
ATOM 1125 O O . PRO A 1 151 ? -13.571 -13.890 1.945 1.00 80.38 151 PRO A O 1
ATOM 1128 N N . ALA A 1 152 ? -12.809 -12.167 0.752 1.00 79.75 152 ALA A N 1
ATOM 1129 C CA . ALA A 1 152 ? -14.129 -11.755 0.260 1.00 79.75 152 ALA A CA 1
ATOM 1130 C C . ALA A 1 152 ? -14.941 -12.894 -0.392 1.00 79.75 152 ALA A C 1
ATOM 1132 O O . ALA A 1 152 ? -16.107 -13.103 -0.042 1.00 79.75 152 ALA A O 1
ATOM 1133 N N . ALA A 1 153 ? -14.329 -13.653 -1.307 1.00 80.81 153 ALA A N 1
ATOM 1134 C CA . ALA A 1 153 ? -14.984 -14.783 -1.969 1.00 80.81 153 ALA A CA 1
ATOM 1135 C C . ALA A 1 153 ? -15.297 -15.912 -0.973 1.00 80.81 153 ALA A C 1
ATOM 1137 O O . ALA A 1 153 ? -16.413 -16.434 -0.943 1.00 80.81 153 ALA A O 1
ATOM 1138 N N . THR A 1 154 ? -14.350 -16.227 -0.090 1.00 86.75 154 THR A N 1
ATOM 1139 C CA . THR A 1 154 ? -14.502 -17.261 0.940 1.00 86.75 154 THR A CA 1
ATOM 1140 C C . THR A 1 154 ? -15.623 -16.921 1.922 1.00 86.75 154 THR A C 1
ATOM 1142 O O . THR A 1 154 ? -16.465 -17.764 2.226 1.00 86.75 154 THR A O 1
ATOM 1145 N N . LEU A 1 155 ? -15.712 -15.660 2.353 1.00 85.88 155 LEU A N 1
ATOM 1146 C CA . LEU A 1 155 ? -16.794 -15.151 3.197 1.00 85.88 155 LEU A CA 1
ATOM 1147 C C . LEU A 1 155 ? -18.159 -15.250 2.512 1.00 85.88 155 LEU A C 1
ATOM 1149 O O . LEU A 1 155 ? -19.151 -15.561 3.173 1.00 85.88 155 LEU A O 1
ATOM 1153 N N . MET A 1 156 ? -18.227 -14.995 1.202 1.00 82.44 156 MET A N 1
ATOM 1154 C CA . MET A 1 156 ? -19.463 -15.138 0.433 1.00 82.44 156 MET A CA 1
ATOM 1155 C C . MET A 1 156 ? -19.941 -16.592 0.429 1.00 82.44 156 MET A C 1
ATOM 1157 O O . MET A 1 156 ? -21.097 -16.852 0.765 1.00 82.44 156 MET A O 1
ATOM 1161 N N . VAL A 1 157 ? -19.046 -17.538 0.134 1.00 87.88 157 VAL A N 1
ATOM 1162 C CA . VAL A 1 157 ? -19.345 -18.978 0.147 1.00 87.88 157 VAL A CA 1
ATOM 1163 C C . VAL A 1 157 ? -19.753 -19.431 1.552 1.00 87.88 157 VAL A C 1
ATOM 1165 O O . VAL A 1 157 ? -20.787 -20.077 1.719 1.00 87.88 157 VAL A O 1
ATOM 1168 N N . MET A 1 158 ? -19.016 -19.026 2.589 1.00 90.25 158 MET A N 1
ATOM 1169 C CA . MET A 1 158 ? -19.360 -19.338 3.980 1.00 90.25 158 MET A CA 1
ATOM 1170 C C . MET A 1 158 ? -20.756 -18.843 4.361 1.00 90.25 158 MET A C 1
ATOM 1172 O O . MET A 1 158 ? -21.510 -19.571 5.003 1.00 90.25 158 MET A O 1
ATOM 1176 N N . ARG A 1 159 ? -21.127 -17.622 3.958 1.00 88.38 159 ARG A N 1
ATOM 1177 C CA . ARG A 1 159 ? -22.470 -17.077 4.204 1.00 88.38 159 ARG A CA 1
ATOM 1178 C C . ARG A 1 159 ? -23.541 -17.839 3.431 1.00 88.38 159 ARG A C 1
ATOM 1180 O O . ARG A 1 159 ? -24.571 -18.164 4.015 1.00 88.38 159 ARG A O 1
ATOM 1187 N N . GLN A 1 160 ? -23.292 -18.148 2.158 1.00 91.25 160 GLN A N 1
ATOM 1188 C CA . GLN A 1 160 ? -24.228 -18.872 1.297 1.00 91.25 160 GLN A CA 1
ATOM 1189 C C . GLN A 1 160 ? -24.563 -20.258 1.858 1.00 91.25 160 GLN A C 1
ATOM 1191 O O . GLN A 1 160 ? -25.734 -20.621 1.939 1.00 91.25 160 GLN A O 1
ATOM 1196 N N . TYR A 1 161 ? -23.548 -21.001 2.298 1.00 93.81 161 TYR A N 1
ATOM 1197 C CA . TYR A 1 161 ? -23.721 -22.336 2.874 1.00 93.81 161 TYR A CA 1
ATOM 1198 C C . TYR A 1 161 ? -23.948 -22.327 4.390 1.00 93.81 161 TYR A C 1
ATOM 1200 O O . TYR A 1 161 ? -24.061 -23.388 4.996 1.00 93.81 161 TYR A O 1
ATOM 1208 N N . ARG A 1 162 ? -24.012 -21.142 5.017 1.00 92.31 162 ARG A N 1
ATOM 1209 C CA . ARG A 1 162 ? -24.091 -20.969 6.480 1.00 92.31 162 ARG A CA 1
ATOM 1210 C C . ARG A 1 162 ? -23.025 -21.791 7.223 1.00 92.31 162 ARG A C 1
ATOM 1212 O O . ARG A 1 162 ? -23.284 -22.345 8.290 1.00 92.31 162 ARG A O 1
ATOM 1219 N N . ALA A 1 163 ? -21.828 -21.875 6.645 1.00 92.06 163 ALA A N 1
ATOM 1220 C CA . ALA A 1 163 ? -20.725 -22.660 7.173 1.00 92.06 163 ALA A CA 1
ATOM 1221 C C . ALA A 1 163 ? -20.258 -22.083 8.517 1.00 92.06 163 ALA A C 1
ATOM 1223 O O . ALA A 1 163 ? -19.861 -20.920 8.610 1.00 92.06 163 ALA A O 1
ATOM 1224 N N . ASN A 1 164 ? -20.309 -22.906 9.563 1.00 90.50 164 ASN A N 1
ATOM 1225 C CA . ASN A 1 164 ? -19.932 -22.518 10.916 1.00 90.50 164 ASN A CA 1
ATOM 1226 C C . ASN A 1 164 ? -19.181 -23.666 11.598 1.00 90.50 164 ASN A C 1
ATOM 1228 O O . ASN A 1 164 ? -19.774 -24.515 12.258 1.00 90.50 164 ASN A O 1
ATOM 1232 N N . GLY A 1 165 ? -17.863 -23.688 11.418 1.00 91.94 165 GLY A N 1
ATOM 1233 C CA . GLY A 1 165 ? -16.971 -24.683 12.006 1.00 91.94 165 GLY A CA 1
ATOM 1234 C C . GLY A 1 165 ? -15.604 -24.093 12.361 1.00 91.94 165 GLY A C 1
ATOM 1235 O O . GLY A 1 165 ? -15.388 -22.895 12.158 1.00 91.94 165 GLY A O 1
ATOM 1236 N N . PRO A 1 166 ? -14.675 -24.915 12.882 1.00 89.38 166 PRO A N 1
ATOM 1237 C CA . PRO A 1 166 ? -13.343 -24.467 13.293 1.00 89.38 166 PRO A CA 1
ATOM 1238 C C . PRO A 1 166 ? -12.590 -23.739 12.173 1.00 89.38 166 PRO A C 1
ATOM 1240 O O . PRO A 1 166 ? -12.087 -22.641 12.384 1.00 89.38 166 PRO A O 1
ATOM 1243 N N . VAL A 1 167 ? -12.622 -24.291 10.956 1.00 90.00 167 VAL A N 1
A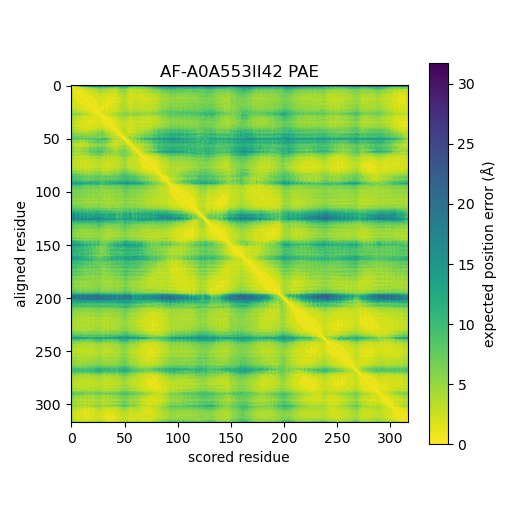TOM 1244 C CA . VAL A 1 167 ? -11.968 -23.712 9.771 1.00 90.00 167 VAL A CA 1
ATOM 1245 C C . VAL A 1 167 ? -12.579 -22.359 9.400 1.00 90.00 167 VAL A C 1
ATOM 1247 O O . VAL A 1 167 ? -11.869 -21.370 9.273 1.00 90.00 167 VAL A O 1
ATOM 1250 N N . SER A 1 168 ? -13.909 -22.270 9.309 1.00 88.88 168 SER A N 1
ATOM 1251 C CA . SER A 1 168 ? -14.614 -21.021 8.988 1.00 88.88 168 SER A CA 1
ATOM 1252 C C . SER A 1 168 ? -14.358 -19.909 10.011 1.00 88.88 168 SER A C 1
ATOM 1254 O O . SER A 1 168 ? -14.284 -18.740 9.646 1.00 88.88 168 SER A O 1
ATOM 1256 N N . LYS A 1 169 ? -14.216 -20.258 11.295 1.00 87.00 169 LYS A N 1
ATOM 1257 C CA . LYS A 1 169 ? -13.897 -19.296 12.361 1.00 87.00 169 LYS A CA 1
ATOM 1258 C C . LYS A 1 169 ? -12.434 -18.856 12.339 1.00 87.00 169 LYS A C 1
ATOM 1260 O O . LYS A 1 169 ? -12.165 -17.727 12.735 1.00 87.00 169 LYS A O 1
ATOM 1265 N N . ALA A 1 170 ? -11.525 -19.723 11.891 1.00 89.38 170 ALA A N 1
ATOM 1266 C CA . ALA A 1 170 ? -10.097 -19.440 11.805 1.00 89.38 170 ALA A CA 1
ATOM 1267 C C . ALA A 1 170 ? -9.725 -18.642 10.545 1.00 89.38 170 ALA A C 1
ATOM 1269 O O . ALA A 1 170 ? -8.951 -17.701 10.647 1.00 89.38 170 ALA A O 1
ATOM 1270 N N . ILE A 1 171 ? -10.314 -18.943 9.382 1.00 89.44 171 ILE A N 1
ATOM 1271 C CA . ILE A 1 171 ? -9.942 -18.296 8.110 1.00 89.44 171 ILE A CA 1
ATOM 1272 C C . ILE A 1 171 ? -10.109 -16.774 8.169 1.00 89.44 171 ILE A C 1
ATOM 1274 O O . ILE A 1 171 ? -9.223 -16.050 7.741 1.00 89.44 171 ILE A O 1
ATOM 1278 N N . VAL A 1 172 ? -11.217 -16.272 8.724 1.00 85.88 172 VAL A N 1
ATOM 1279 C CA . VAL A 1 172 ? -11.497 -14.824 8.750 1.00 85.88 172 VAL A CA 1
ATOM 1280 C C . VAL A 1 172 ? -10.400 -14.019 9.463 1.00 85.88 172 VAL A C 1
ATOM 1282 O O . VAL A 1 172 ? -9.918 -13.040 8.893 1.00 85.88 172 VAL A O 1
ATOM 1285 N N . PRO A 1 173 ? -9.991 -14.369 10.697 1.00 87.81 173 PRO A N 1
ATOM 1286 C CA . PRO A 1 173 ? -8.883 -13.685 11.343 1.00 87.81 173 PRO A CA 1
ATOM 1287 C C . PRO A 1 173 ? -7.514 -14.018 10.736 1.00 87.81 173 PRO A C 1
ATOM 1289 O O . PRO A 1 173 ? -6.677 -13.125 10.749 1.00 87.81 173 PRO A O 1
ATOM 1292 N N . ILE A 1 174 ? -7.294 -15.220 10.179 1.00 91.56 174 ILE A N 1
ATOM 1293 C CA . ILE A 1 174 ? -6.042 -15.555 9.469 1.00 91.56 174 ILE A CA 1
ATOM 1294 C C . ILE A 1 174 ? -5.824 -14.584 8.310 1.00 91.56 174 ILE A C 1
ATOM 1296 O O . ILE A 1 174 ? -4.837 -13.864 8.314 1.00 91.56 174 ILE A O 1
ATOM 1300 N N . THR A 1 175 ? -6.805 -14.441 7.415 1.00 88.62 175 THR A N 1
ATOM 1301 C CA . THR A 1 175 ? -6.682 -13.558 6.242 1.00 88.62 175 THR A CA 1
ATOM 1302 C C . THR A 1 175 ? -6.439 -12.092 6.603 1.00 88.62 175 THR A C 1
ATOM 1304 O O . THR A 1 175 ? -5.778 -11.373 5.875 1.00 88.62 175 THR A O 1
ATOM 1307 N N . ALA A 1 176 ? -6.941 -11.635 7.754 1.00 84.06 176 ALA A N 1
ATOM 1308 C CA . ALA A 1 176 ? -6.682 -10.273 8.218 1.00 84.06 176 ALA A CA 1
ATOM 1309 C C . ALA A 1 176 ? -5.289 -10.113 8.864 1.00 84.06 176 ALA A C 1
ATOM 1311 O O . ALA A 1 176 ? -4.773 -9.003 8.937 1.00 84.06 176 ALA A O 1
ATOM 1312 N N . LEU A 1 177 ? -4.688 -11.191 9.382 1.00 88.62 177 LEU A N 1
ATOM 1313 C CA . LEU A 1 177 ? -3.294 -11.183 9.836 1.00 88.62 177 LEU A CA 1
ATOM 1314 C C . LEU A 1 177 ? -2.311 -11.362 8.672 1.00 88.62 177 LEU A C 1
ATOM 1316 O O . LEU A 1 177 ? -1.216 -10.808 8.745 1.00 88.62 177 LEU A O 1
ATOM 1320 N N . ASP A 1 178 ? -2.700 -12.085 7.619 1.00 91.62 178 ASP A N 1
ATOM 1321 C CA . ASP A 1 178 ? -1.929 -12.238 6.380 1.00 91.62 178 ASP A CA 1
ATOM 1322 C C . ASP A 1 178 ? -1.589 -10.877 5.773 1.00 91.62 178 ASP A C 1
ATOM 1324 O O . ASP A 1 178 ? -0.425 -10.603 5.497 1.00 91.62 178 ASP A O 1
ATOM 1328 N N . ASP A 1 179 ? -2.570 -9.979 5.662 1.00 87.62 179 ASP A N 1
ATOM 1329 C CA . ASP A 1 179 ? -2.362 -8.632 5.118 1.00 87.62 179 ASP A CA 1
ATOM 1330 C C . ASP A 1 179 ? -1.380 -7.813 5.982 1.00 87.62 179 ASP A C 1
ATOM 1332 O O . ASP A 1 179 ? -0.478 -7.144 5.466 1.00 87.62 179 ASP A O 1
ATOM 1336 N N . ILE A 1 180 ? -1.466 -7.944 7.313 1.00 87.94 180 ILE A N 1
ATOM 1337 C CA . ILE A 1 180 ? -0.529 -7.316 8.256 1.00 87.94 180 ILE A CA 1
ATOM 1338 C C . ILE A 1 180 ? 0.896 -7.851 8.064 1.00 87.94 180 ILE A C 1
ATOM 1340 O O . ILE A 1 180 ? 1.840 -7.066 7.936 1.00 87.94 180 ILE A O 1
ATOM 1344 N N . PHE A 1 181 ? 1.078 -9.175 8.071 1.00 91.19 181 PHE A N 1
ATOM 1345 C CA . PHE A 1 181 ? 2.402 -9.777 7.921 1.00 91.19 181 PHE A CA 1
ATOM 1346 C C . PHE A 1 181 ? 2.974 -9.549 6.522 1.00 91.19 181 PHE A C 1
ATOM 1348 O O . PHE A 1 181 ? 4.156 -9.230 6.401 1.00 91.19 181 PHE A O 1
ATOM 1355 N N . GLY A 1 182 ? 2.143 -9.638 5.485 1.00 91.38 182 GLY A N 1
ATOM 1356 C CA . GLY A 1 182 ? 2.518 -9.390 4.101 1.00 91.38 182 GLY A CA 1
ATOM 1357 C C . GLY A 1 182 ? 3.054 -7.980 3.894 1.00 91.38 182 GLY A C 1
ATOM 1358 O O . GLY A 1 182 ? 4.118 -7.824 3.303 1.00 91.38 182 GLY A O 1
ATOM 1359 N N . ILE A 1 183 ? 2.412 -6.958 4.468 1.00 87.31 183 ILE A N 1
ATOM 1360 C CA . ILE A 1 183 ? 2.913 -5.575 4.420 1.00 87.31 183 ILE A CA 1
ATOM 1361 C C . ILE A 1 183 ? 4.275 -5.431 5.104 1.00 87.31 183 ILE A C 1
ATOM 1363 O O . ILE A 1 183 ? 5.160 -4.754 4.575 1.00 87.31 183 ILE A O 1
ATOM 1367 N N . ILE A 1 184 ? 4.452 -6.041 6.280 1.00 90.00 184 ILE A N 1
ATOM 1368 C CA . ILE A 1 184 ? 5.723 -5.977 7.014 1.00 90.00 184 ILE A CA 1
ATOM 1369 C C . ILE A 1 184 ? 6.833 -6.615 6.173 1.00 90.00 184 ILE A C 1
ATOM 1371 O O . ILE A 1 184 ? 7.882 -6.003 5.971 1.00 90.00 184 ILE A O 1
ATOM 1375 N N . ILE A 1 185 ? 6.588 -7.817 5.646 1.00 93.62 185 ILE A N 1
ATOM 1376 C CA . ILE A 1 185 ? 7.541 -8.546 4.804 1.00 93.62 185 ILE A CA 1
ATOM 1377 C C . ILE A 1 185 ? 7.836 -7.760 3.525 1.00 93.62 185 ILE A C 1
ATOM 1379 O O . ILE A 1 185 ? 9.005 -7.584 3.194 1.00 93.62 185 ILE A O 1
ATOM 1383 N N . PHE A 1 186 ? 6.812 -7.225 2.854 1.00 91.50 186 PHE A N 1
ATOM 1384 C CA . PHE A 1 186 ? 6.957 -6.390 1.660 1.00 91.50 186 PHE A CA 1
ATOM 1385 C C . PHE A 1 186 ? 7.845 -5.171 1.920 1.00 91.50 186 PHE A C 1
ATOM 1387 O O . PHE A 1 186 ? 8.747 -4.901 1.135 1.00 91.50 186 PHE A O 1
ATOM 1394 N N . GLY A 1 187 ? 7.657 -4.473 3.045 1.00 88.94 187 GLY A N 1
ATOM 1395 C CA . GLY A 1 187 ? 8.488 -3.330 3.426 1.00 88.94 187 GLY A CA 1
ATOM 1396 C C . GLY A 1 187 ? 9.976 -3.675 3.541 1.00 88.94 187 GLY A C 1
ATOM 1397 O O . GLY A 1 187 ? 10.817 -2.993 2.954 1.00 88.94 187 GLY A O 1
ATOM 1398 N N . PHE A 1 188 ? 10.305 -4.760 4.249 1.00 91.81 188 PHE A N 1
ATOM 1399 C CA . PHE A 1 188 ? 11.691 -5.225 4.370 1.00 91.81 188 PHE A CA 1
ATOM 1400 C C . PHE A 1 188 ? 12.252 -5.730 3.037 1.00 91.81 188 PHE A C 1
ATOM 1402 O O . PHE A 1 188 ? 13.376 -5.390 2.675 1.00 91.81 188 PHE A O 1
ATOM 1409 N N . PHE A 1 189 ? 11.481 -6.524 2.295 1.00 94.12 189 PHE A N 1
ATOM 1410 C CA . PHE A 1 189 ? 11.915 -7.115 1.031 1.00 94.12 189 PHE A CA 1
ATOM 1411 C C . PHE A 1 189 ? 12.131 -6.061 -0.052 1.00 94.12 189 PHE A C 1
ATOM 1413 O O . PHE A 1 189 ? 13.096 -6.170 -0.802 1.00 94.12 189 PHE A O 1
ATOM 1420 N N . LEU A 1 190 ? 11.307 -5.010 -0.089 1.00 89.50 190 LEU A N 1
ATOM 1421 C CA . LEU A 1 190 ? 11.502 -3.871 -0.981 1.00 89.50 190 LEU A CA 1
ATOM 1422 C C . LEU A 1 190 ? 12.820 -3.148 -0.689 1.00 89.50 190 LEU A C 1
ATOM 1424 O O . LEU A 1 190 ? 13.596 -2.901 -1.610 1.00 89.50 190 LEU A O 1
ATOM 1428 N N . SER A 1 191 ? 13.107 -2.862 0.583 1.00 88.56 191 SER A N 1
ATOM 1429 C CA . SER A 1 191 ? 14.361 -2.205 0.967 1.00 88.56 191 SER A CA 1
ATOM 1430 C C . SER A 1 191 ? 15.594 -3.069 0.656 1.00 88.56 191 SER A C 1
ATOM 1432 O O . SER A 1 191 ? 16.584 -2.588 0.101 1.00 88.56 191 SER A O 1
ATOM 1434 N N . ILE A 1 192 ? 15.521 -4.380 0.924 1.00 91.00 192 ILE A N 1
ATOM 1435 C CA . ILE A 1 192 ? 16.591 -5.327 0.574 1.00 91.00 192 ILE A CA 1
ATOM 1436 C C . ILE A 1 192 ? 16.764 -5.420 -0.950 1.00 91.00 192 ILE A C 1
ATOM 1438 O O . ILE A 1 192 ? 17.890 -5.415 -1.440 1.00 91.00 192 ILE A O 1
ATOM 1442 N N . ALA A 1 193 ? 15.677 -5.457 -1.722 1.00 90.69 193 ALA A N 1
ATOM 1443 C CA . ALA A 1 193 ? 15.737 -5.481 -3.182 1.00 90.69 193 ALA A CA 1
ATOM 1444 C C . ALA A 1 193 ? 16.434 -4.229 -3.750 1.00 90.69 193 ALA A C 1
ATOM 1446 O O . ALA A 1 193 ? 17.254 -4.344 -4.660 1.00 90.69 193 ALA A O 1
ATOM 1447 N N . GLN A 1 194 ? 16.185 -3.051 -3.170 1.00 86.50 194 GLN A N 1
ATOM 1448 C CA . GLN A 1 194 ? 16.866 -1.806 -3.549 1.00 86.50 194 GLN A CA 1
ATOM 1449 C C . GLN A 1 194 ? 18.366 -1.808 -3.215 1.00 86.50 194 GLN A C 1
ATOM 1451 O O . GLN A 1 194 ? 19.145 -1.148 -3.897 1.00 86.50 194 GLN A O 1
ATOM 1456 N N . LEU A 1 195 ? 18.797 -2.551 -2.189 1.00 87.88 195 LEU A N 1
ATOM 1457 C CA . LEU A 1 195 ? 20.222 -2.752 -1.894 1.00 87.88 195 LEU A CA 1
ATOM 1458 C C . LEU A 1 195 ? 20.918 -3.662 -2.911 1.00 87.88 195 LEU A C 1
ATOM 1460 O O . LEU A 1 195 ? 22.110 -3.500 -3.156 1.00 87.88 195 LEU A O 1
ATOM 1464 N N . LEU A 1 196 ? 20.192 -4.624 -3.485 1.00 88.19 196 LEU A N 1
ATOM 1465 C CA . LEU A 1 196 ? 20.722 -5.550 -4.489 1.00 88.19 196 LEU A CA 1
ATOM 1466 C C . LEU A 1 196 ? 20.858 -4.901 -5.873 1.00 88.19 196 LEU A C 1
ATOM 1468 O O . LEU A 1 196 ? 21.703 -5.323 -6.666 1.00 88.19 196 LEU A O 1
ATOM 1472 N N . LEU A 1 197 ? 20.057 -3.868 -6.142 1.00 84.25 197 LEU A N 1
ATOM 1473 C CA . LEU A 1 197 ? 20.045 -3.095 -7.385 1.00 84.25 197 LEU A CA 1
ATOM 1474 C C . LEU A 1 197 ? 20.432 -1.623 -7.126 1.00 84.25 197 LEU A C 1
ATOM 1476 O O . LEU A 1 197 ? 19.601 -0.731 -7.320 1.00 84.25 197 LEU A O 1
ATOM 1480 N N . PRO A 1 198 ? 21.663 -1.348 -6.653 1.00 70.50 198 PRO A N 1
ATOM 1481 C CA . PRO A 1 198 ? 22.064 -0.000 -6.281 1.00 70.50 198 PRO A CA 1
ATOM 1482 C C . PRO A 1 198 ? 22.131 0.923 -7.502 1.00 70.50 198 PRO A C 1
ATOM 1484 O O . PRO A 1 198 ? 22.715 0.594 -8.532 1.00 70.50 198 PRO A O 1
ATOM 1487 N N . GLN A 1 199 ? 21.543 2.105 -7.343 1.00 66.31 199 GLN A N 1
ATOM 1488 C CA . GLN A 1 199 ? 21.578 3.206 -8.301 1.00 66.31 199 GLN A CA 1
ATOM 1489 C C . GLN A 1 199 ? 22.573 4.256 -7.785 1.00 66.31 199 GLN A C 1
ATOM 1491 O O . GLN A 1 199 ? 22.163 5.288 -7.261 1.00 66.31 199 GLN A O 1
ATOM 1496 N N . GLY A 1 200 ? 23.876 3.963 -7.822 1.00 68.69 200 GLY A N 1
ATOM 1497 C CA . GLY A 1 200 ? 24.904 4.903 -7.359 1.00 68.69 200 GLY A CA 1
ATOM 1498 C C . GLY A 1 200 ? 26.114 4.249 -6.703 1.00 68.69 200 GLY A C 1
ATOM 1499 O O . GLY A 1 200 ? 26.398 3.069 -6.922 1.00 68.69 200 GLY A O 1
ATOM 1500 N N . ASP A 1 201 ? 26.830 5.048 -5.912 1.00 71.81 201 ASP A N 1
ATOM 1501 C CA . ASP A 1 201 ? 28.089 4.648 -5.291 1.00 71.81 201 ASP A CA 1
ATOM 1502 C C . ASP A 1 201 ? 27.920 3.521 -4.255 1.00 71.81 201 ASP A C 1
ATOM 1504 O O . ASP A 1 201 ? 26.866 3.391 -3.619 1.00 71.81 201 ASP A O 1
ATOM 1508 N N . PRO A 1 202 ? 28.968 2.702 -4.043 1.00 72.38 202 PRO A N 1
ATOM 1509 C CA . PRO A 1 202 ? 28.951 1.647 -3.040 1.00 72.38 202 PRO A CA 1
ATOM 1510 C C . PRO A 1 202 ? 28.661 2.204 -1.642 1.00 72.38 202 PRO A C 1
ATOM 1512 O O . PRO A 1 202 ? 29.410 3.024 -1.108 1.00 72.38 202 PRO A O 1
ATOM 1515 N N . LEU A 1 203 ? 27.587 1.716 -1.023 1.00 79.31 203 LEU A N 1
ATOM 1516 C CA . LEU A 1 203 ? 27.221 2.099 0.338 1.00 79.31 203 LEU A CA 1
ATOM 1517 C C . LEU A 1 203 ? 28.176 1.449 1.354 1.00 79.31 203 LEU A C 1
ATOM 1519 O O . LEU A 1 203 ? 28.610 0.308 1.164 1.00 79.31 203 LEU A O 1
ATOM 1523 N N . PRO A 1 204 ? 28.484 2.123 2.476 1.00 83.44 204 PRO A N 1
ATOM 1524 C CA . PRO A 1 204 ? 29.276 1.520 3.537 1.00 83.44 204 PRO A CA 1
ATOM 1525 C C . PRO A 1 204 ? 28.533 0.331 4.169 1.00 83.44 204 PRO A C 1
ATOM 1527 O O . PRO A 1 204 ? 27.315 0.354 4.343 1.00 83.44 204 PRO A O 1
ATOM 1530 N N . VAL A 1 205 ? 29.280 -0.702 4.577 1.00 83.62 205 VAL A N 1
ATOM 1531 C CA . VAL A 1 205 ? 28.730 -1.988 5.066 1.00 83.62 205 VAL A CA 1
ATOM 1532 C C . VAL A 1 205 ? 27.740 -1.816 6.225 1.00 83.62 205 VAL A C 1
ATOM 1534 O O . VAL A 1 205 ? 26.715 -2.493 6.273 1.00 83.62 205 VAL A O 1
ATOM 1537 N N . TRP A 1 206 ? 28.005 -0.886 7.148 1.00 85.50 206 TRP A N 1
ATOM 1538 C CA . TRP A 1 206 ? 27.096 -0.616 8.269 1.00 85.50 206 TRP A CA 1
ATOM 1539 C C . TRP A 1 206 ? 25.727 -0.105 7.791 1.00 85.50 206 TRP A C 1
ATOM 1541 O O . TRP A 1 206 ? 24.694 -0.444 8.377 1.00 85.50 206 TRP A O 1
ATOM 1551 N N . LEU A 1 207 ? 25.709 0.683 6.712 1.00 84.88 207 LEU A N 1
ATOM 1552 C CA . LEU A 1 207 ? 24.497 1.254 6.138 1.00 84.88 207 LEU A CA 1
ATOM 1553 C C . LEU A 1 207 ? 23.723 0.200 5.345 1.00 84.88 207 LEU A C 1
ATOM 1555 O O . LEU A 1 207 ? 22.505 0.181 5.416 1.00 84.88 207 LEU A O 1
ATOM 1559 N N . MET A 1 208 ? 24.393 -0.760 4.704 1.00 83.88 208 MET A N 1
ATOM 1560 C CA . MET A 1 208 ? 23.710 -1.892 4.057 1.00 83.88 208 MET A CA 1
ATOM 1561 C C . MET A 1 208 ? 22.879 -2.726 5.046 1.00 83.88 208 MET A C 1
ATOM 1563 O O . MET A 1 208 ? 21.780 -3.158 4.716 1.00 83.88 208 MET A O 1
ATOM 1567 N N . ILE A 1 209 ? 23.378 -2.935 6.268 1.00 86.50 209 ILE A N 1
ATOM 1568 C CA . ILE A 1 209 ? 22.660 -3.708 7.296 1.00 86.50 209 ILE A CA 1
ATOM 1569 C C . ILE A 1 209 ? 21.539 -2.876 7.929 1.00 86.50 209 ILE A C 1
ATOM 1571 O O . ILE A 1 209 ? 20.455 -3.390 8.196 1.00 86.50 209 ILE A O 1
ATOM 1575 N N . SER A 1 210 ? 21.797 -1.595 8.196 1.00 88.38 210 SER A N 1
ATOM 1576 C CA . SER A 1 210 ? 20.859 -0.729 8.918 1.00 88.38 210 SER A CA 1
ATOM 1577 C C . SER A 1 210 ? 19.785 -0.097 8.030 1.00 88.38 210 SER A C 1
ATOM 1579 O O . SER A 1 210 ? 18.702 0.191 8.538 1.00 88.38 210 SER A O 1
ATOM 1581 N N . LYS A 1 211 ? 20.031 0.070 6.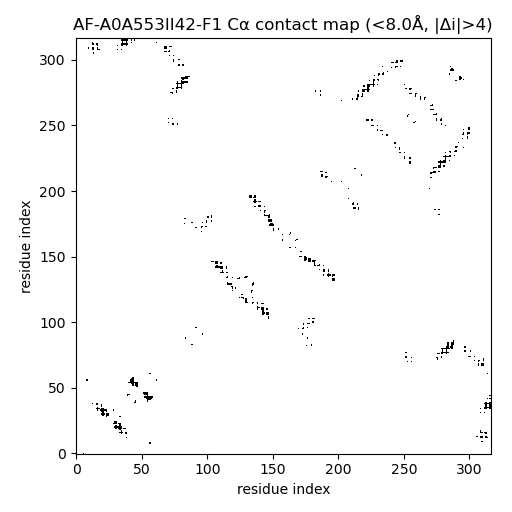723 1.00 88.50 211 LYS A N 1
ATOM 1582 C CA . LYS A 1 211 ? 19.118 0.739 5.782 1.00 88.50 211 LYS A CA 1
ATOM 1583 C C . LYS A 1 211 ? 17.691 0.177 5.822 1.00 88.50 211 LYS A C 1
ATOM 1585 O O . LYS A 1 211 ? 16.792 0.985 6.037 1.00 88.50 211 LYS A O 1
ATOM 1590 N N . PRO A 1 212 ? 17.437 -1.147 5.753 1.00 89.75 212 PRO A N 1
ATOM 1591 C CA . PRO A 1 212 ? 16.067 -1.662 5.809 1.00 89.75 212 PRO A CA 1
ATOM 1592 C C . PRO A 1 212 ? 15.331 -1.318 7.096 1.00 89.75 212 PRO A C 1
ATOM 1594 O O . PRO A 1 212 ? 14.151 -0.979 7.073 1.00 89.75 212 PRO A O 1
ATOM 1597 N N . PHE A 1 213 ? 16.033 -1.333 8.226 1.00 92.25 213 PHE A N 1
ATOM 1598 C CA . PHE A 1 213 ? 15.444 -0.943 9.500 1.00 92.25 213 PHE A CA 1
ATOM 1599 C C . PHE A 1 213 ? 15.169 0.562 9.549 1.00 92.25 213 PHE A C 1
ATOM 1601 O O . PHE A 1 213 ? 14.095 0.961 9.991 1.00 92.25 213 PHE A O 1
ATOM 1608 N N . ILE A 1 214 ? 16.100 1.392 9.071 1.00 92.44 214 ILE A N 1
ATOM 1609 C CA . ILE A 1 214 ? 15.931 2.851 9.021 1.00 92.44 214 ILE A CA 1
ATOM 1610 C C . ILE A 1 214 ? 14.751 3.223 8.121 1.00 92.44 214 ILE A C 1
ATOM 1612 O O . ILE A 1 214 ? 13.902 4.009 8.533 1.00 92.44 214 ILE A O 1
ATOM 1616 N N . GLU A 1 215 ? 14.658 2.645 6.925 1.00 91.25 215 GLU A N 1
ATOM 1617 C CA . GLU A 1 215 ? 13.589 2.946 5.974 1.00 91.25 215 GLU A CA 1
ATOM 1618 C C . GLU A 1 215 ? 12.229 2.490 6.495 1.00 91.25 215 GLU A C 1
ATOM 1620 O O . GLU A 1 215 ? 11.283 3.279 6.500 1.00 91.25 215 GLU A O 1
ATOM 1625 N N . VAL A 1 216 ? 12.120 1.259 7.006 1.00 92.56 216 VAL A N 1
ATOM 1626 C CA . VAL A 1 216 ? 10.860 0.740 7.555 1.00 92.56 216 VAL A CA 1
ATOM 1627 C C . VAL A 1 216 ? 10.446 1.535 8.793 1.00 92.56 216 VAL A C 1
ATOM 1629 O O . VAL A 1 216 ? 9.365 2.124 8.807 1.00 92.56 216 VAL A O 1
ATOM 1632 N N . PHE A 1 217 ? 11.292 1.615 9.826 1.00 94.31 217 PHE A N 1
ATOM 1633 C CA . PHE A 1 217 ? 10.923 2.302 11.067 1.00 94.31 217 PHE A CA 1
ATOM 1634 C C . PHE A 1 217 ? 10.778 3.811 10.883 1.00 94.31 217 PHE A C 1
ATOM 1636 O O . PHE A 1 217 ? 9.872 4.394 11.469 1.00 94.31 217 PHE A O 1
ATOM 1643 N N . GLY A 1 218 ? 11.601 4.447 10.049 1.00 94.94 218 GLY A N 1
ATOM 1644 C CA . GLY A 1 218 ? 11.471 5.869 9.740 1.00 94.94 218 GLY A CA 1
ATOM 1645 C C . GLY A 1 218 ? 10.153 6.190 9.038 1.00 94.94 218 GLY A C 1
ATOM 1646 O O . GLY A 1 218 ? 9.456 7.117 9.451 1.00 94.94 218 GLY A O 1
ATOM 1647 N N . SER A 1 219 ? 9.739 5.365 8.068 1.00 95.12 219 SER A N 1
ATOM 1648 C CA . SER A 1 219 ? 8.429 5.506 7.409 1.00 95.12 219 SER A CA 1
ATOM 1649 C C . SER A 1 219 ? 7.280 5.376 8.411 1.00 95.12 219 SER A C 1
ATOM 1651 O O . SER A 1 219 ? 6.346 6.179 8.401 1.00 95.12 219 SER A O 1
ATOM 1653 N N . LEU A 1 220 ? 7.367 4.397 9.319 1.00 95.56 220 LEU A N 1
ATOM 1654 C CA . LEU A 1 220 ? 6.378 4.201 10.380 1.00 95.56 220 LEU A CA 1
ATOM 1655 C C . LEU A 1 220 ? 6.362 5.374 11.371 1.00 95.56 220 LEU A C 1
ATOM 1657 O O . LEU A 1 220 ? 5.290 5.820 11.760 1.00 95.56 220 LEU A O 1
ATOM 1661 N N . ILE A 1 221 ? 7.510 5.924 11.769 1.00 97.00 221 ILE A N 1
ATOM 1662 C CA . ILE A 1 221 ? 7.567 7.077 12.683 1.00 97.00 221 ILE A CA 1
ATOM 1663 C C . ILE A 1 221 ? 6.903 8.302 12.049 1.00 97.00 221 ILE A C 1
ATOM 1665 O O . ILE A 1 221 ? 6.107 8.979 12.700 1.00 97.00 221 ILE A O 1
ATOM 1669 N N . ILE A 1 222 ? 7.174 8.572 10.773 1.00 96.94 222 ILE A N 1
ATOM 1670 C CA . ILE A 1 222 ? 6.575 9.707 10.062 1.00 96.94 222 ILE A CA 1
ATOM 1671 C C . ILE A 1 222 ? 5.062 9.522 9.945 1.00 96.94 222 ILE A C 1
ATOM 1673 O O . ILE A 1 222 ? 4.297 10.421 10.301 1.00 96.94 222 ILE A O 1
ATOM 1677 N N . GLY A 1 223 ? 4.617 8.330 9.540 1.00 97.62 223 GLY A N 1
ATOM 1678 C CA . GLY A 1 223 ? 3.194 8.005 9.492 1.00 97.62 223 GLY A CA 1
ATOM 1679 C C . GLY A 1 223 ? 2.515 8.052 10.866 1.00 97.62 223 GLY A C 1
ATOM 1680 O O . GLY A 1 223 ? 1.371 8.489 10.973 1.00 97.62 223 GLY A O 1
ATOM 1681 N N . LEU A 1 224 ? 3.220 7.687 11.943 1.00 97.88 224 LEU A N 1
ATOM 1682 C CA . LEU A 1 224 ? 2.738 7.815 13.319 1.00 97.88 224 LEU A CA 1
ATOM 1683 C C . LEU A 1 224 ? 2.490 9.286 13.679 1.00 97.88 224 LEU A C 1
ATOM 1685 O O . LEU A 1 224 ? 1.418 9.618 14.181 1.00 97.88 224 LEU A O 1
ATOM 1689 N N . ILE A 1 225 ? 3.452 10.169 13.399 1.00 98.12 225 ILE A N 1
ATOM 1690 C CA . ILE A 1 225 ? 3.345 11.608 13.683 1.00 98.12 225 ILE A CA 1
ATOM 1691 C C . ILE A 1 225 ? 2.152 12.214 12.931 1.00 98.12 225 ILE A C 1
ATOM 1693 O O . ILE A 1 225 ? 1.298 12.864 13.541 1.00 98.12 225 ILE A O 1
ATOM 1697 N N . ILE A 1 226 ? 2.053 11.954 11.624 1.00 98.06 226 ILE A N 1
ATOM 1698 C CA . ILE A 1 226 ? 0.968 12.478 10.783 1.00 98.06 226 ILE A CA 1
ATOM 1699 C C . ILE A 1 226 ? -0.384 11.884 11.206 1.00 98.06 226 ILE A C 1
ATOM 1701 O O . ILE A 1 226 ? -1.370 12.611 11.331 1.00 98.06 226 ILE A O 1
ATOM 1705 N N . GLY A 1 227 ? -0.442 10.586 11.507 1.00 97.62 227 GLY A N 1
ATOM 1706 C CA . GLY A 1 227 ? -1.650 9.911 11.979 1.00 97.62 227 GLY A CA 1
ATOM 1707 C C . GLY A 1 227 ? -2.151 10.431 13.327 1.00 97.62 227 GLY A C 1
ATOM 1708 O O . GLY A 1 227 ? -3.363 10.551 13.535 1.00 97.62 227 GLY A O 1
ATOM 1709 N N . ILE A 1 228 ? -1.245 10.794 14.240 1.00 97.62 228 ILE A N 1
ATOM 1710 C CA . ILE A 1 228 ? -1.600 11.426 15.517 1.00 97.62 228 ILE A CA 1
ATOM 1711 C C . ILE A 1 228 ? -2.194 12.813 15.256 1.00 97.62 228 ILE A C 1
ATOM 1713 O O . ILE A 1 228 ? -3.261 13.129 15.790 1.00 97.62 228 ILE A O 1
ATOM 1717 N N . ALA A 1 229 ? -1.553 13.620 14.403 1.00 97.06 229 ALA A N 1
ATOM 1718 C CA . ALA A 1 229 ? -2.064 14.935 14.020 1.00 97.06 229 ALA A CA 1
ATOM 1719 C C . ALA A 1 229 ? -3.466 14.836 13.387 1.00 97.06 229 ALA A C 1
ATOM 1721 O O . ALA A 1 229 ? -4.385 15.548 13.806 1.00 97.06 229 ALA A O 1
ATOM 1722 N N . LEU A 1 230 ? -3.663 13.889 12.463 1.00 96.81 230 LEU A N 1
ATOM 1723 C CA . LEU A 1 230 ? -4.961 13.593 11.857 1.00 96.81 230 LEU A CA 1
ATOM 1724 C C . LEU A 1 230 ? -5.987 13.151 12.908 1.00 96.81 230 LEU A C 1
ATOM 1726 O O . LEU A 1 230 ? -7.120 13.616 12.877 1.00 96.81 230 LEU A O 1
ATOM 1730 N N . SER A 1 231 ? -5.609 12.312 13.876 1.00 95.62 231 SER A N 1
ATOM 1731 C CA . SER A 1 231 ? -6.515 11.844 14.937 1.00 95.62 231 SER A CA 1
ATOM 1732 C C . SER A 1 231 ? -7.002 12.987 15.833 1.00 95.62 231 SER A C 1
ATOM 1734 O O . SER A 1 231 ? -8.185 13.048 16.184 1.00 95.62 231 SER A O 1
ATOM 1736 N N . TYR A 1 232 ? -6.113 13.923 16.183 1.00 94.81 232 TYR A N 1
ATOM 1737 C CA . TYR A 1 232 ? -6.482 15.121 16.941 1.00 94.81 232 TYR A CA 1
ATOM 1738 C C . TYR A 1 232 ? -7.367 16.069 16.132 1.00 94.81 232 TYR A C 1
ATOM 1740 O O . TYR A 1 232 ? -8.365 16.569 16.660 1.00 94.81 232 TYR A O 1
ATOM 1748 N N . GLY A 1 233 ? -7.044 16.293 14.856 1.00 93.50 233 GLY A N 1
ATOM 1749 C CA . GLY A 1 233 ? -7.880 17.098 13.969 1.00 93.50 233 GLY A CA 1
ATOM 1750 C C . GLY A 1 233 ? -9.259 16.466 13.765 1.00 93.50 233 GLY A C 1
ATOM 1751 O O . GLY A 1 233 ? -10.271 17.140 13.947 1.00 93.50 233 GLY A O 1
ATOM 1752 N N . ALA A 1 234 ? -9.322 15.155 13.520 1.00 92.00 234 ALA A N 1
ATOM 1753 C CA . ALA A 1 234 ? -10.566 14.413 13.359 1.00 92.00 234 ALA A CA 1
ATOM 1754 C C . ALA A 1 234 ? -11.442 14.543 14.607 1.00 92.00 234 ALA A C 1
ATOM 1756 O O . ALA A 1 234 ? -12.622 14.835 14.487 1.00 92.00 234 ALA A O 1
ATOM 1757 N N . LYS A 1 235 ? -10.870 14.449 15.816 1.00 91.44 235 LYS A N 1
ATOM 1758 C CA . LYS A 1 235 ? -11.608 14.686 17.069 1.00 91.44 235 LYS A CA 1
ATOM 1759 C C . LYS A 1 235 ? -12.242 16.084 17.138 1.00 91.44 235 LYS A C 1
ATOM 1761 O O . LYS A 1 235 ? -13.320 16.223 17.714 1.00 91.44 235 LYS A O 1
ATOM 1766 N N . LYS A 1 236 ? -11.586 17.112 16.591 1.00 89.75 236 LYS A N 1
ATOM 1767 C CA . LYS A 1 236 ? -12.074 18.502 16.606 1.00 89.75 236 LYS A CA 1
ATOM 1768 C C . LYS A 1 236 ? -13.138 18.764 15.534 1.00 89.75 236 LYS A C 1
ATOM 1770 O O . LYS A 1 236 ? -14.090 19.491 15.809 1.00 89.75 236 LYS A O 1
ATOM 1775 N N . PHE A 1 237 ? -12.996 18.155 14.358 1.00 87.06 237 PHE A N 1
ATOM 1776 C CA . PHE A 1 237 ? -13.830 18.403 13.176 1.00 87.06 237 PHE A CA 1
ATOM 1777 C C . PHE A 1 237 ? -14.791 17.242 12.828 1.00 87.06 237 PHE A C 1
ATOM 1779 O O . PHE A 1 237 ? -15.363 17.211 11.748 1.00 87.06 237 PHE A O 1
ATOM 1786 N N . ASP A 1 238 ? -15.052 16.312 13.759 1.00 80.31 238 ASP A N 1
ATOM 1787 C CA . ASP A 1 238 ? -15.860 15.088 13.540 1.00 80.31 238 ASP A CA 1
ATOM 1788 C C . ASP A 1 238 ? -17.354 15.323 13.191 1.00 80.31 238 ASP A C 1
ATOM 1790 O O . ASP A 1 238 ? -18.129 14.382 12.999 1.00 80.31 238 ASP A O 1
ATOM 1794 N N . LYS A 1 239 ? -17.818 16.577 13.180 1.00 81.81 239 LYS A N 1
ATOM 1795 C CA . LYS A 1 239 ? -19.241 16.899 12.987 1.00 81.81 239 LYS A CA 1
ATOM 1796 C C . LYS A 1 239 ? -19.659 16.871 11.517 1.00 81.81 239 LYS A C 1
ATOM 1798 O O . LYS A 1 239 ? -20.767 16.422 11.230 1.00 81.81 239 LYS A O 1
ATOM 1803 N N . ILE A 1 240 ? -18.792 17.324 10.615 1.00 86.19 240 ILE A N 1
ATOM 1804 C CA . ILE A 1 240 ? -19.073 17.470 9.182 1.00 86.19 240 ILE A CA 1
ATOM 1805 C C . ILE A 1 240 ? -18.244 16.422 8.432 1.00 86.19 240 ILE A C 1
ATOM 1807 O O . ILE A 1 24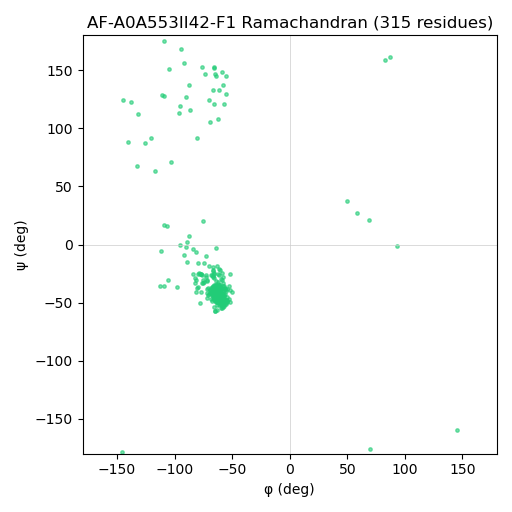0 ? -17.050 16.285 8.682 1.00 86.19 240 ILE A O 1
ATOM 1811 N N . SER A 1 241 ? -18.878 15.636 7.555 1.00 84.31 241 SER A N 1
ATOM 1812 C CA . SER A 1 241 ? -18.201 14.592 6.761 1.00 84.31 241 SER A CA 1
ATOM 1813 C C . SER A 1 241 ? -17.088 15.165 5.891 1.00 84.31 241 SER A C 1
ATOM 1815 O O . SER A 1 241 ? -16.001 14.593 5.822 1.00 84.31 241 SER A O 1
ATOM 1817 N N . ASP A 1 242 ? -17.368 16.310 5.282 1.00 88.94 242 ASP A N 1
ATOM 1818 C CA . ASP A 1 242 ? -16.518 16.956 4.289 1.00 88.94 242 ASP A CA 1
ATOM 1819 C C . ASP A 1 242 ? -15.240 17.494 4.950 1.00 88.94 242 ASP A C 1
ATOM 1821 O O . ASP A 1 242 ? -14.147 17.292 4.428 1.00 88.94 242 ASP A O 1
ATOM 1825 N N . ASP A 1 243 ? -15.338 18.046 6.166 1.00 92.06 243 ASP A N 1
ATOM 1826 C CA . ASP A 1 243 ? -14.173 18.480 6.950 1.00 92.06 243 ASP A CA 1
ATOM 1827 C C . ASP A 1 243 ? -13.222 17.310 7.250 1.00 92.06 243 ASP A C 1
ATOM 1829 O O . ASP A 1 243 ? -12.002 17.433 7.119 1.00 92.06 243 ASP A O 1
ATOM 1833 N N . ILE A 1 244 ? -13.769 16.146 7.632 1.00 92.12 244 ILE A N 1
ATOM 1834 C CA . ILE A 1 244 ? -12.969 14.938 7.885 1.00 92.12 244 ILE A CA 1
ATOM 1835 C C . ILE A 1 244 ? -12.338 14.442 6.585 1.00 92.12 244 ILE A C 1
ATOM 1837 O O . ILE A 1 244 ? -11.187 14.004 6.597 1.00 92.12 244 ILE A O 1
ATOM 1841 N N . GLN A 1 245 ? -13.075 14.485 5.472 1.00 93.94 245 GLN A N 1
ATOM 1842 C CA . GLN A 1 245 ? -12.568 14.094 4.160 1.00 93.94 245 GLN A CA 1
ATOM 1843 C C . GLN A 1 245 ? -11.372 14.959 3.759 1.00 93.94 245 GLN A C 1
ATOM 1845 O O . GLN A 1 245 ? -10.307 14.421 3.468 1.00 93.94 245 GLN A O 1
ATOM 1850 N N . VAL A 1 246 ? -11.510 16.285 3.839 1.00 94.69 246 VAL A N 1
ATOM 1851 C CA . VAL A 1 246 ? -10.435 17.240 3.544 1.00 94.69 246 VAL A CA 1
ATOM 1852 C C . VAL A 1 246 ? -9.241 17.024 4.469 1.00 94.69 246 VAL A C 1
ATOM 1854 O O . VAL A 1 246 ? -8.109 16.966 4.000 1.00 94.69 246 VAL A O 1
ATOM 1857 N N . LEU A 1 247 ? -9.462 16.840 5.772 1.00 95.00 247 LEU A N 1
ATOM 1858 C CA . LEU A 1 247 ? -8.374 16.604 6.720 1.00 95.00 247 LEU A CA 1
ATOM 1859 C C . LEU A 1 247 ? -7.623 15.293 6.429 1.00 95.00 247 LEU A C 1
ATOM 1861 O O . LEU A 1 247 ? -6.395 15.247 6.505 1.00 95.00 247 LEU A O 1
ATOM 1865 N N . SER A 1 248 ? -8.355 14.238 6.074 1.00 95.56 248 SER A N 1
ATOM 1866 C CA . SER A 1 248 ? -7.777 12.941 5.710 1.00 95.56 248 SER A CA 1
ATOM 1867 C C . SER A 1 248 ? -6.972 13.047 4.418 1.00 95.56 248 SER A C 1
ATOM 1869 O O . SER A 1 248 ? -5.867 12.521 4.342 1.00 95.56 248 SER A O 1
ATOM 1871 N N . LEU A 1 249 ? -7.474 13.802 3.436 1.00 95.81 249 LEU A N 1
ATOM 1872 C CA . LEU A 1 249 ? -6.735 14.113 2.220 1.00 95.81 249 LEU A CA 1
ATOM 1873 C C . LEU A 1 249 ? -5.455 14.880 2.531 1.00 95.81 249 LEU A C 1
ATOM 1875 O O . LEU A 1 249 ? -4.396 14.466 2.076 1.00 95.81 249 LEU A O 1
ATOM 1879 N N . ILE A 1 250 ? -5.518 15.937 3.348 1.00 96.50 250 ILE A N 1
ATOM 1880 C CA . ILE A 1 250 ? -4.329 16.689 3.771 1.00 96.50 250 ILE A CA 1
ATOM 1881 C C . ILE A 1 250 ? -3.288 15.741 4.364 1.00 96.50 250 ILE A C 1
ATOM 1883 O O . ILE A 1 250 ? -2.128 15.817 3.980 1.00 96.50 250 ILE A O 1
ATOM 1887 N N . ALA A 1 251 ? -3.687 14.828 5.251 1.00 97.19 251 ALA A N 1
ATOM 1888 C CA . ALA A 1 251 ? -2.763 13.863 5.835 1.00 97.19 251 ALA A CA 1
ATOM 1889 C C . ALA A 1 251 ? -2.145 12.933 4.780 1.00 97.19 251 ALA A C 1
ATOM 1891 O O . ALA A 1 251 ? -0.933 12.734 4.793 1.00 97.19 251 ALA A O 1
ATOM 1892 N N . ILE A 1 252 ? -2.936 12.402 3.845 1.00 96.69 252 ILE A N 1
ATOM 1893 C CA . ILE A 1 252 ? -2.442 11.488 2.804 1.00 96.69 252 ILE A CA 1
ATOM 1894 C C . ILE A 1 252 ? -1.505 12.221 1.835 1.00 96.69 252 ILE A C 1
ATOM 1896 O O . ILE A 1 252 ? -0.380 11.775 1.611 1.00 96.69 252 ILE A O 1
ATOM 1900 N N . TYR A 1 253 ? -1.910 13.387 1.324 1.00 95.44 253 TYR A N 1
ATOM 1901 C CA . TYR A 1 253 ? -1.091 14.215 0.434 1.00 95.44 253 TYR A CA 1
ATOM 1902 C C . TYR A 1 253 ? 0.185 14.710 1.119 1.00 95.44 253 TYR A C 1
ATOM 1904 O O . TYR A 1 253 ? 1.253 14.652 0.516 1.00 95.44 253 TYR A O 1
ATOM 1912 N N . ALA A 1 254 ? 0.105 15.152 2.378 1.00 96.12 254 ALA A N 1
ATOM 1913 C CA . ALA A 1 254 ? 1.279 15.546 3.153 1.00 96.12 254 ALA A CA 1
ATOM 1914 C C . ALA A 1 254 ? 2.214 14.359 3.410 1.00 96.12 254 ALA A C 1
ATOM 1916 O O . ALA A 1 254 ? 3.427 14.537 3.392 1.00 96.12 254 ALA A O 1
ATOM 1917 N N . THR A 1 255 ? 1.674 13.152 3.606 1.00 96.81 255 THR A N 1
ATOM 1918 C CA . THR A 1 255 ? 2.491 11.941 3.760 1.00 96.81 255 THR A CA 1
ATOM 1919 C C . THR A 1 255 ? 3.232 11.624 2.468 1.00 96.81 255 THR A C 1
ATOM 1921 O O . THR A 1 255 ? 4.452 11.502 2.488 1.00 96.81 255 THR A O 1
ATOM 1924 N N . VAL A 1 256 ? 2.522 11.526 1.339 1.00 95.00 256 VAL A N 1
ATOM 1925 C CA . VAL A 1 256 ? 3.134 11.195 0.042 1.00 95.00 256 VAL A CA 1
ATOM 1926 C C . VAL A 1 256 ? 4.099 12.294 -0.394 1.00 95.00 256 VAL A C 1
ATOM 1928 O O . VAL A 1 256 ? 5.282 12.028 -0.560 1.00 95.00 256 VAL A O 1
ATOM 1931 N N . GLY A 1 257 ? 3.621 13.535 -0.505 1.00 94.06 257 GLY A N 1
ATOM 1932 C CA . GLY A 1 257 ? 4.421 14.674 -0.958 1.00 94.06 257 GLY A CA 1
ATOM 1933 C C . GLY A 1 257 ? 5.566 15.032 -0.008 1.00 94.06 257 GLY A C 1
ATOM 1934 O O . GLY A 1 257 ? 6.658 15.374 -0.448 1.00 94.06 257 GLY A O 1
ATOM 1935 N N . GLY A 1 258 ? 5.349 14.928 1.305 1.00 94.44 258 GLY A N 1
ATOM 1936 C CA . GLY A 1 258 ? 6.397 15.176 2.294 1.00 94.44 258 GLY A CA 1
ATOM 1937 C C . GLY A 1 258 ? 7.511 14.136 2.225 1.00 94.44 258 GLY A C 1
ATOM 1938 O O . GLY A 1 258 ? 8.685 14.497 2.274 1.00 94.44 258 GLY A O 1
ATOM 1939 N N . LEU A 1 259 ? 7.165 12.855 2.060 1.00 94.31 259 LEU A N 1
ATOM 1940 C CA . LEU A 1 259 ? 8.153 11.786 1.927 1.00 94.31 259 LEU A CA 1
ATOM 1941 C C . LEU A 1 259 ? 8.879 11.814 0.588 1.00 94.31 259 LEU A C 1
ATOM 1943 O O . LEU A 1 259 ? 10.079 11.575 0.579 1.00 94.31 259 LEU A O 1
ATOM 1947 N N . THR A 1 260 ? 8.211 12.133 -0.522 1.00 92.06 260 THR A N 1
ATOM 1948 C CA . THR A 1 260 ? 8.899 12.266 -1.817 1.00 92.06 260 THR A CA 1
ATOM 1949 C C . THR A 1 260 ? 9.914 13.405 -1.787 1.00 92.06 260 THR A C 1
ATOM 1951 O O . THR A 1 260 ? 11.051 13.214 -2.217 1.00 92.06 260 THR A O 1
ATOM 1954 N N . LEU A 1 261 ? 9.562 14.550 -1.192 1.00 92.94 261 LEU A N 1
ATOM 1955 C CA . LEU A 1 261 ? 10.506 15.645 -0.958 1.00 92.94 261 LEU A CA 1
ATOM 1956 C C . LEU A 1 261 ? 11.652 15.215 -0.039 1.00 92.94 261 LEU A C 1
ATOM 1958 O O . LEU A 1 261 ? 12.813 15.466 -0.343 1.00 92.94 261 LEU A O 1
ATOM 1962 N N . MET A 1 262 ? 11.355 14.537 1.070 1.00 92.75 262 MET A N 1
ATOM 1963 C CA . MET A 1 262 ? 12.392 14.095 2.001 1.00 92.75 262 MET A CA 1
ATOM 1964 C C . MET A 1 262 ? 13.332 13.060 1.367 1.00 92.75 262 MET A C 1
ATOM 1966 O O . MET A 1 262 ? 14.541 13.159 1.541 1.00 92.75 262 MET A O 1
ATOM 1970 N N . ASN A 1 263 ? 12.806 12.128 0.570 1.00 92.31 263 ASN A N 1
ATOM 1971 C CA . ASN A 1 263 ? 13.596 11.156 -0.186 1.00 92.31 263 ASN A CA 1
ATOM 1972 C C . ASN A 1 263 ? 14.483 11.831 -1.233 1.00 92.31 263 ASN A C 1
ATOM 1974 O O . ASN A 1 263 ? 15.603 11.384 -1.445 1.00 92.31 263 ASN A O 1
ATOM 1978 N N . HIS A 1 264 ? 14.022 12.921 -1.853 1.00 90.19 264 HIS A N 1
ATOM 1979 C CA . HIS A 1 264 ? 14.854 13.706 -2.761 1.00 90.19 264 HIS A CA 1
ATOM 1980 C C . HIS A 1 264 ? 16.065 14.321 -2.044 1.00 90.19 264 HIS A C 1
ATOM 1982 O O . HIS A 1 264 ? 17.157 14.320 -2.591 1.00 90.19 264 HIS A O 1
ATOM 1988 N N . TYR A 1 265 ? 15.906 14.793 -0.804 1.00 89.31 265 TYR A N 1
ATOM 1989 C CA . TYR A 1 265 ? 17.034 15.297 -0.008 1.00 89.31 265 TYR A CA 1
ATOM 1990 C C . TYR A 1 265 ? 17.896 14.187 0.609 1.00 89.31 265 TYR A C 1
ATOM 1992 O O . TYR A 1 265 ? 19.064 14.414 0.916 1.00 89.31 265 TYR A O 1
ATOM 2000 N N . MET A 1 26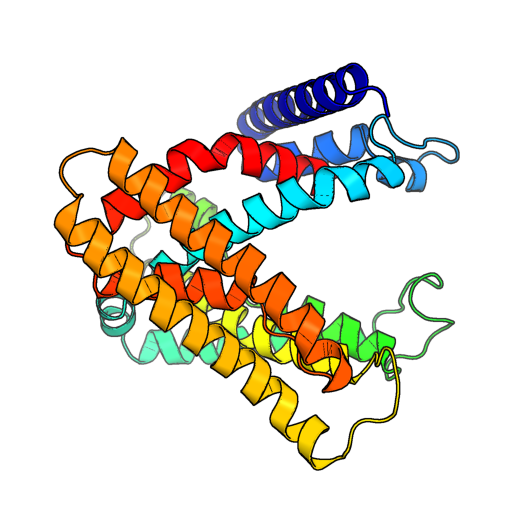6 ? 17.331 12.998 0.834 1.00 87.06 266 MET A N 1
ATOM 2001 C CA . MET A 1 266 ? 18.034 11.865 1.448 1.00 87.06 266 MET A CA 1
ATOM 2002 C C . MET A 1 266 ? 18.624 10.877 0.435 1.00 87.06 266 MET A C 1
ATOM 2004 O O . MET A 1 266 ? 19.302 9.930 0.844 1.00 87.06 266 MET A O 1
ATOM 2008 N N . SER A 1 267 ? 18.450 11.128 -0.868 1.00 82.44 267 SER A N 1
ATOM 2009 C CA . SER A 1 267 ? 19.008 10.301 -1.943 1.00 82.44 267 SER A CA 1
ATOM 2010 C C . SER A 1 267 ? 20.525 10.186 -1.850 1.00 82.44 267 SER A C 1
ATOM 2012 O O . SER A 1 267 ? 21.059 9.093 -2.017 1.00 82.44 267 SER A O 1
ATOM 2014 N N . ASP A 1 268 ? 21.206 11.275 -1.486 1.00 81.69 268 ASP A N 1
ATOM 2015 C CA . ASP A 1 268 ? 22.669 11.323 -1.353 1.00 81.69 268 ASP A CA 1
ATOM 2016 C C . ASP A 1 268 ? 23.181 10.431 -0.212 1.00 81.69 268 ASP A C 1
ATOM 2018 O O . ASP A 1 268 ? 24.312 9.951 -0.232 1.00 81.69 268 ASP A O 1
ATOM 2022 N N . PHE A 1 269 ? 22.329 10.163 0.780 1.00 81.50 269 PHE A N 1
ATOM 2023 C CA . PHE A 1 269 ? 22.619 9.254 1.888 1.00 81.50 269 PHE A CA 1
ATOM 2024 C C . PHE A 1 269 ? 22.199 7.807 1.588 1.00 81.50 269 PHE A C 1
ATOM 2026 O O . PHE A 1 269 ? 22.404 6.919 2.418 1.00 81.50 269 PHE A O 1
ATOM 2033 N N . GLY A 1 270 ? 21.598 7.556 0.420 1.00 79.38 270 GLY A N 1
ATOM 2034 C CA . GLY A 1 270 ? 21.114 6.244 0.003 1.00 79.38 270 GLY A CA 1
ATOM 2035 C C . GLY A 1 270 ? 19.911 5.734 0.800 1.00 79.38 270 GLY A C 1
ATOM 2036 O O . GLY A 1 270 ? 19.690 4.521 0.816 1.00 79.38 270 GLY A O 1
ATOM 2037 N N . ILE A 1 271 ? 19.161 6.625 1.464 1.00 85.00 271 ILE A N 1
ATOM 2038 C CA . ILE A 1 271 ? 17.992 6.302 2.297 1.00 85.00 271 ILE A CA 1
ATOM 2039 C C . ILE A 1 271 ? 16.720 6.771 1.589 1.00 85.00 271 ILE A C 1
ATOM 2041 O O . ILE A 1 271 ? 16.595 7.940 1.234 1.00 85.00 271 ILE A O 1
ATOM 2045 N N . SER A 1 272 ? 15.753 5.868 1.441 1.00 88.38 272 SER A N 1
ATOM 2046 C CA . SER A 1 272 ? 14.446 6.142 0.853 1.00 88.38 272 SER A CA 1
ATOM 2047 C C . SER A 1 272 ? 13.331 5.584 1.730 1.00 88.38 272 SER A C 1
ATOM 2049 O O . SER A 1 272 ? 13.117 4.379 1.833 1.00 88.38 272 SER A O 1
ATOM 2051 N N . PHE A 1 273 ? 12.543 6.466 2.328 1.00 91.62 273 PHE A N 1
ATOM 2052 C CA . PHE A 1 273 ? 11.361 6.068 3.082 1.00 91.62 273 PHE A CA 1
ATOM 2053 C C . PHE A 1 273 ? 10.214 5.695 2.143 1.00 91.62 273 PHE A C 1
ATOM 2055 O O . PHE A 1 273 ? 10.110 6.191 1.024 1.00 91.62 273 PHE A O 1
ATOM 2062 N N . SER A 1 274 ? 9.325 4.824 2.607 1.00 91.25 274 SER A N 1
ATOM 2063 C CA . SER A 1 274 ? 8.195 4.297 1.849 1.00 91.25 274 SER A CA 1
ATOM 2064 C C . SER A 1 274 ? 6.910 5.080 2.150 1.00 91.25 274 SER A C 1
ATOM 2066 O O . SER A 1 274 ? 6.363 4.959 3.255 1.00 91.25 274 SER A O 1
ATOM 2068 N N . PRO A 1 275 ? 6.353 5.820 1.168 1.00 92.88 275 PRO A N 1
ATOM 2069 C CA . PRO A 1 275 ? 5.043 6.459 1.303 1.00 92.88 275 PRO A CA 1
ATOM 2070 C C . PRO A 1 275 ? 3.913 5.468 1.587 1.00 92.88 275 PRO A C 1
ATOM 2072 O O . PRO A 1 275 ? 2.948 5.809 2.273 1.00 92.88 275 PRO A O 1
ATOM 2075 N N . LEU A 1 276 ? 4.044 4.234 1.093 1.00 91.25 276 LEU A N 1
ATOM 2076 C CA . LEU A 1 276 ? 3.094 3.153 1.333 1.00 91.25 276 LEU A CA 1
ATOM 2077 C C . LEU A 1 276 ? 3.044 2.795 2.827 1.00 91.25 276 LEU A C 1
ATOM 2079 O O . LEU A 1 276 ? 1.982 2.875 3.443 1.00 91.25 276 LEU A O 1
ATOM 2083 N N . LEU A 1 277 ? 4.195 2.455 3.424 1.00 92.56 277 LEU A N 1
ATOM 2084 C CA . LEU A 1 277 ? 4.281 2.085 4.844 1.00 92.56 277 LEU A CA 1
ATOM 2085 C C . LEU A 1 277 ? 3.842 3.232 5.756 1.00 92.56 277 LEU A C 1
ATOM 2087 O O . LEU A 1 277 ? 3.145 3.006 6.746 1.00 92.56 277 LEU A O 1
ATOM 2091 N N . ALA A 1 278 ? 4.213 4.466 5.412 1.00 96.06 278 ALA A N 1
ATOM 2092 C CA . ALA A 1 278 ? 3.807 5.633 6.178 1.00 96.06 278 ALA A CA 1
ATOM 2093 C C . ALA A 1 278 ? 2.285 5.834 6.154 1.00 96.06 278 ALA A C 1
ATOM 2095 O O . ALA A 1 278 ? 1.692 6.000 7.217 1.00 96.06 278 ALA A O 1
ATOM 2096 N N . ASN A 1 279 ? 1.627 5.747 4.992 1.00 96.69 279 ASN A N 1
ATOM 2097 C CA . ASN A 1 279 ? 0.166 5.882 4.907 1.00 96.69 279 ASN A CA 1
ATOM 2098 C C . ASN A 1 279 ? -0.581 4.735 5.605 1.00 96.69 279 ASN A C 1
ATOM 2100 O O . ASN A 1 279 ? -1.595 4.988 6.259 1.00 96.69 279 ASN A O 1
ATOM 2104 N N . ILE A 1 280 ? -0.060 3.502 5.553 1.00 95.19 280 ILE A N 1
ATOM 2105 C CA . ILE A 1 280 ? -0.584 2.384 6.361 1.00 95.19 280 ILE A CA 1
ATOM 2106 C C . ILE A 1 280 ? -0.507 2.732 7.845 1.00 95.19 280 ILE A C 1
ATOM 2108 O O . ILE A 1 280 ? -1.475 2.533 8.581 1.00 95.19 280 ILE A O 1
ATOM 2112 N N . MET A 1 281 ? 0.611 3.310 8.294 1.00 96.69 281 MET A N 1
ATOM 2113 C CA . MET A 1 281 ? 0.745 3.738 9.680 1.00 96.69 281 MET A CA 1
ATOM 2114 C C . MET A 1 281 ? -0.216 4.881 10.030 1.00 96.69 281 MET A C 1
ATOM 2116 O O . MET A 1 281 ? -0.845 4.813 11.083 1.00 96.69 281 MET A O 1
ATOM 2120 N N . VAL A 1 282 ? -0.415 5.878 9.157 1.00 97.88 282 VAL A N 1
ATOM 2121 C CA . VAL A 1 282 ? -1.427 6.937 9.355 1.00 97.88 282 VAL A CA 1
ATOM 2122 C C . VAL A 1 282 ? -2.811 6.312 9.580 1.00 97.88 282 VAL A C 1
ATOM 2124 O O . VAL A 1 282 ? -3.479 6.634 10.566 1.00 97.88 282 VAL A O 1
ATOM 2127 N N . GLY A 1 283 ? -3.220 5.371 8.723 1.00 96.75 283 GLY A N 1
ATOM 2128 C CA . GLY A 1 283 ? -4.474 4.631 8.878 1.00 96.75 283 GLY A CA 1
ATOM 2129 C C . GLY A 1 283 ? -4.526 3.815 10.176 1.00 96.75 283 GLY A C 1
ATOM 2130 O O . GLY A 1 283 ? -5.511 3.873 10.912 1.00 96.75 283 GLY A O 1
ATOM 2131 N N . SER A 1 284 ? -3.441 3.123 10.526 1.00 95.62 284 SER A N 1
ATOM 2132 C CA . SER A 1 284 ? -3.321 2.358 11.775 1.00 95.62 284 SER A CA 1
ATOM 2133 C C . SER A 1 284 ? -3.486 3.234 13.015 1.00 95.62 284 SER A C 1
ATOM 2135 O O . SER A 1 284 ? -4.206 2.868 13.951 1.00 95.62 284 SER A O 1
ATOM 2137 N N . VAL A 1 285 ? -2.898 4.433 13.024 1.00 97.44 285 VAL A N 1
ATOM 2138 C CA . VAL A 1 285 ? -3.101 5.387 14.117 1.00 97.44 285 VAL A CA 1
ATOM 2139 C C . VAL A 1 285 ? -4.569 5.779 14.222 1.00 97.44 285 VAL A C 1
ATOM 2141 O O . VAL A 1 285 ? -5.126 5.735 15.318 1.00 97.44 285 VAL A O 1
ATOM 2144 N N . ILE A 1 286 ? -5.227 6.090 13.103 1.00 97.31 286 ILE A N 1
ATOM 2145 C CA . ILE A 1 286 ? -6.655 6.427 13.098 1.00 97.31 286 ILE A CA 1
ATOM 2146 C C . ILE A 1 286 ? -7.488 5.280 13.662 1.00 97.31 286 ILE A C 1
ATOM 2148 O O . ILE A 1 286 ? -8.305 5.507 14.553 1.00 97.31 286 ILE A O 1
ATOM 2152 N N . ALA A 1 287 ? -7.232 4.046 13.226 1.00 95.19 287 ALA A N 1
ATOM 2153 C CA . ALA A 1 287 ? -7.940 2.855 13.688 1.00 95.19 287 ALA A CA 1
ATOM 2154 C C . ALA A 1 287 ? -7.856 2.640 15.211 1.00 95.19 287 ALA A C 1
ATOM 2156 O O . ALA A 1 287 ? -8.758 2.041 15.804 1.00 95.19 287 ALA A O 1
ATOM 2157 N N . ASN A 1 288 ? -6.783 3.121 15.845 1.00 95.94 288 ASN A N 1
ATOM 2158 C CA . ASN A 1 288 ? -6.492 2.885 17.257 1.00 95.94 288 ASN A CA 1
ATOM 2159 C C . ASN A 1 288 ? -6.734 4.099 18.172 1.00 95.94 288 ASN A C 1
ATOM 2161 O O . ASN A 1 288 ? -7.078 3.901 19.339 1.00 95.94 288 ASN A O 1
ATOM 2165 N N . ILE A 1 289 ? -6.564 5.327 17.673 1.00 95.31 289 ILE A N 1
ATOM 2166 C CA . ILE A 1 289 ? -6.596 6.568 18.469 1.00 95.31 289 ILE A CA 1
ATOM 2167 C C . ILE A 1 289 ? -7.853 7.403 18.198 1.00 95.31 289 ILE A C 1
ATOM 2169 O O . ILE A 1 289 ? -8.372 8.034 19.124 1.00 95.31 289 ILE A O 1
ATOM 2173 N N . ALA A 1 290 ? -8.363 7.432 16.963 1.00 92.62 290 ALA A N 1
ATOM 2174 C CA . ALA A 1 290 ? -9.514 8.267 16.634 1.00 92.62 290 ALA A CA 1
ATOM 2175 C C . ALA A 1 290 ? -10.777 7.813 17.386 1.00 92.62 290 ALA A C 1
ATOM 2177 O O . ALA A 1 290 ? -11.002 6.625 17.619 1.00 92.62 290 ALA A O 1
ATOM 2178 N N . LEU A 1 291 ? -11.650 8.766 17.735 1.00 88.44 291 LEU A N 1
ATOM 2179 C CA . LEU A 1 291 ? -12.916 8.459 18.416 1.00 88.44 291 LEU A CA 1
ATOM 2180 C C . LEU A 1 291 ? -13.896 7.702 17.508 1.00 88.44 291 LEU A C 1
ATOM 2182 O O . LEU A 1 291 ? -14.621 6.825 17.978 1.00 88.44 291 LEU A O 1
ATOM 2186 N N . LYS A 1 292 ? -13.931 8.051 16.216 1.00 90.25 292 LYS A N 1
ATOM 2187 C CA . LYS A 1 292 ? -14.826 7.465 15.207 1.00 90.25 292 LYS A CA 1
ATOM 2188 C C . LYS A 1 292 ? -14.059 7.094 13.928 1.00 90.25 292 LYS A C 1
ATOM 2190 O O . LYS A 1 292 ? -14.309 7.687 12.881 1.00 90.25 292 LYS A O 1
ATOM 2195 N N . PRO A 1 293 ? -13.158 6.095 13.979 1.00 92.00 293 PRO A N 1
ATOM 2196 C CA . PRO A 1 293 ? -12.286 5.746 12.853 1.00 92.00 293 PRO A CA 1
ATOM 2197 C C . PRO A 1 293 ? -13.058 5.426 11.568 1.00 92.00 293 PRO A C 1
ATOM 2199 O O . PRO A 1 293 ? -12.663 5.845 10.485 1.00 92.00 293 PRO A O 1
ATOM 2202 N N . ASN A 1 294 ? -14.209 4.751 11.683 1.00 91.75 294 ASN A N 1
ATOM 2203 C CA . ASN A 1 294 ? -15.034 4.383 10.529 1.00 91.75 294 ASN A CA 1
ATOM 2204 C C . ASN A 1 294 ? -15.469 5.593 9.688 1.00 91.75 294 ASN A C 1
ATOM 2206 O O . ASN A 1 294 ? -15.575 5.458 8.476 1.00 91.75 294 ASN A O 1
ATOM 2210 N N . ARG A 1 295 ? -15.700 6.767 10.300 1.00 90.19 295 ARG A N 1
ATOM 2211 C CA . ARG A 1 295 ? -16.090 7.975 9.551 1.00 90.19 295 ARG A CA 1
ATOM 2212 C C . ARG A 1 295 ? -14.942 8.479 8.680 1.00 90.19 295 ARG A C 1
ATOM 2214 O O . ARG A 1 295 ? -15.174 8.825 7.530 1.00 90.19 295 ARG A O 1
ATOM 2221 N N . THR A 1 296 ? -13.722 8.470 9.214 1.00 92.44 296 THR A N 1
ATOM 2222 C CA . THR A 1 296 ? -12.502 8.861 8.496 1.00 92.44 296 THR A CA 1
ATOM 2223 C C . THR A 1 296 ? -12.194 7.910 7.340 1.00 92.44 296 THR A C 1
ATOM 2225 O O . THR A 1 296 ? -11.892 8.353 6.239 1.00 92.44 296 THR A O 1
ATOM 2228 N N . PHE A 1 297 ? -12.317 6.596 7.551 1.00 93.25 297 PHE A N 1
ATOM 2229 C CA . PHE A 1 297 ? -12.116 5.632 6.465 1.00 93.25 297 PHE A CA 1
ATOM 2230 C C . PHE A 1 297 ? -13.203 5.725 5.394 1.00 93.25 297 PHE A C 1
ATOM 2232 O O . PHE A 1 297 ? -12.904 5.652 4.207 1.00 93.25 297 PHE A O 1
ATOM 2239 N N . GLN A 1 298 ? -14.465 5.896 5.795 1.00 91.25 298 GLN A N 1
ATOM 2240 C CA . GLN A 1 298 ? -15.573 5.979 4.848 1.00 91.25 298 GLN A CA 1
ATOM 2241 C C . GLN A 1 298 ? -15.481 7.228 3.967 1.00 91.25 298 GLN A 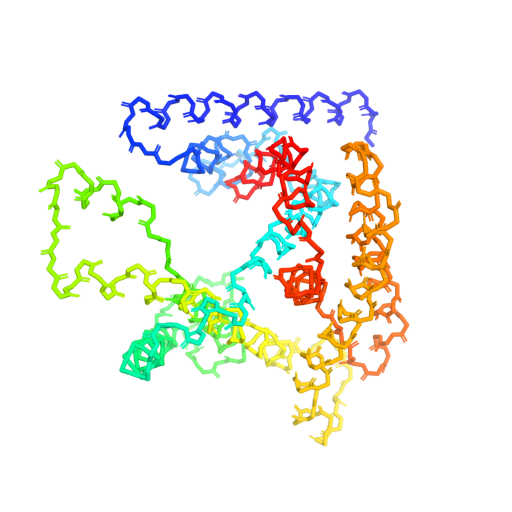C 1
ATOM 2243 O O . GLN A 1 298 ? -15.649 7.111 2.758 1.00 91.25 298 GLN A O 1
ATOM 2248 N N . SER A 1 299 ? -15.118 8.386 4.530 1.00 90.44 299 SER A N 1
ATOM 2249 C CA . SER A 1 299 ? -14.976 9.616 3.743 1.00 90.44 299 SER A CA 1
ATOM 2250 C C . SER A 1 299 ? -13.898 9.512 2.657 1.00 90.44 299 SER A C 1
ATOM 2252 O O . SER A 1 299 ? -14.088 10.025 1.554 1.00 90.44 299 SER A O 1
ATOM 2254 N N . ILE A 1 300 ? -12.789 8.815 2.932 1.00 93.06 300 ILE A N 1
ATOM 2255 C CA . ILE A 1 300 ? -11.766 8.520 1.920 1.00 93.06 300 ILE A CA 1
ATOM 2256 C C . ILE A 1 300 ? -12.259 7.478 0.915 1.00 93.06 300 ILE A C 1
ATOM 2258 O O . ILE A 1 300 ? -12.117 7.693 -0.284 1.00 93.06 300 ILE A O 1
ATOM 2262 N N . ASN A 1 301 ? -12.872 6.379 1.361 1.00 89.44 301 ASN A N 1
ATOM 2263 C CA . ASN A 1 301 ? -13.333 5.315 0.461 1.00 89.44 301 ASN A CA 1
ATOM 2264 C C . ASN A 1 301 ? -14.394 5.795 -0.545 1.00 89.44 301 ASN A C 1
ATOM 2266 O O . ASN A 1 301 ? -14.363 5.383 -1.708 1.00 89.44 301 ASN A O 1
ATOM 2270 N N . ASP A 1 302 ? -15.285 6.695 -0.124 1.00 86.81 302 ASP A N 1
ATOM 2271 C CA . ASP A 1 302 ? -16.299 7.289 -0.999 1.00 86.81 302 ASP A CA 1
ATOM 2272 C C . ASP A 1 302 ? -15.650 8.121 -2.126 1.00 86.81 302 ASP A C 1
ATOM 2274 O O . ASP A 1 302 ? -16.104 8.078 -3.270 1.00 86.81 302 ASP A O 1
ATOM 2278 N N . LEU A 1 303 ? -14.533 8.806 -1.845 1.00 90.00 303 LEU A N 1
ATOM 2279 C CA . LEU A 1 303 ? -13.766 9.570 -2.839 1.00 90.00 303 LEU A CA 1
ATOM 2280 C C . LEU A 1 303 ? -12.815 8.710 -3.672 1.00 90.00 303 LEU A C 1
ATOM 2282 O O . LEU A 1 303 ? -12.562 9.022 -4.830 1.00 90.00 303 LEU A O 1
ATOM 2286 N N . ALA A 1 304 ? -12.249 7.655 -3.092 1.00 92.19 304 ALA A N 1
ATOM 2287 C CA . ALA A 1 304 ? -11.165 6.894 -3.702 1.00 92.19 304 ALA A CA 1
ATOM 2288 C C . ALA A 1 304 ? -11.633 5.995 -4.858 1.00 92.19 304 ALA A C 1
ATOM 2290 O O . ALA A 1 304 ? -10.821 5.555 -5.667 1.00 92.19 304 ALA A O 1
ATOM 2291 N N . THR A 1 305 ? -12.940 5.744 -4.982 1.00 91.56 305 THR A N 1
ATOM 2292 C CA . THR A 1 305 ? -13.494 4.816 -5.982 1.00 91.56 305 THR A CA 1
ATOM 2293 C C . THR A 1 305 ? -13.063 5.127 -7.431 1.00 91.56 305 THR A C 1
ATOM 2295 O O . THR A 1 305 ? -12.584 4.206 -8.098 1.00 91.56 305 THR A O 1
ATOM 2298 N N . PRO A 1 306 ? -13.151 6.371 -7.949 1.00 92.62 306 PRO A N 1
ATOM 2299 C CA . PRO A 1 306 ? -12.653 6.699 -9.287 1.00 92.62 306 PRO A CA 1
ATOM 2300 C C . PRO A 1 306 ? -11.136 6.513 -9.428 1.00 92.62 306 PRO A C 1
ATOM 2302 O O . PRO A 1 306 ? -10.677 6.045 -10.467 1.00 92.62 306 PRO A O 1
ATOM 2305 N N . PHE A 1 307 ? -10.362 6.809 -8.378 1.00 93.69 307 PHE A N 1
ATOM 2306 C CA . PHE A 1 307 ? -8.911 6.599 -8.363 1.00 93.69 307 PHE A CA 1
ATOM 2307 C C . PHE A 1 307 ? -8.562 5.114 -8.452 1.00 93.69 307 PHE A C 1
ATOM 2309 O O . PHE A 1 307 ? -7.671 4.749 -9.209 1.00 93.69 307 PHE A O 1
ATOM 2316 N N . TYR A 1 308 ? -9.302 4.244 -7.757 1.00 92.19 308 TYR A N 1
ATOM 2317 C CA . TYR A 1 308 ? -9.125 2.794 -7.857 1.00 92.19 308 TYR A CA 1
ATOM 2318 C C . TYR A 1 308 ? -9.432 2.277 -9.260 1.00 92.19 308 TYR A C 1
ATOM 2320 O O . TYR A 1 308 ? -8.693 1.441 -9.772 1.00 92.19 308 TYR A O 1
ATOM 2328 N N . ILE A 1 309 ? -10.494 2.779 -9.902 1.00 94.50 309 ILE A N 1
ATOM 2329 C CA . ILE A 1 309 ? -10.813 2.404 -11.285 1.00 94.50 309 ILE A CA 1
ATOM 2330 C C . ILE A 1 309 ? -9.661 2.798 -12.210 1.00 94.50 309 ILE A C 1
ATOM 2332 O O . ILE A 1 309 ? -9.206 1.957 -12.982 1.00 94.50 309 ILE A O 1
ATOM 2336 N N . ILE A 1 310 ? -9.165 4.036 -12.114 1.00 93.50 310 ILE A N 1
ATOM 2337 C CA . ILE A 1 310 ? -8.045 4.503 -12.941 1.00 93.50 310 ILE A CA 1
ATOM 2338 C C . ILE A 1 310 ? -6.798 3.660 -12.677 1.00 93.50 310 ILE A C 1
ATOM 2340 O O . ILE A 1 310 ? -6.243 3.105 -13.617 1.00 93.50 310 ILE A O 1
AT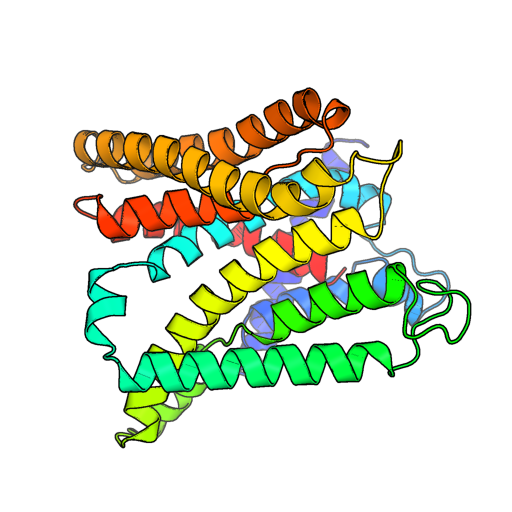OM 2344 N N . PHE A 1 311 ? -6.414 3.491 -11.412 1.00 93.81 311 PHE A N 1
ATOM 2345 C CA . PHE A 1 311 ? -5.232 2.733 -11.010 1.00 93.81 311 PHE A CA 1
ATOM 2346 C C . PHE A 1 311 ? -5.251 1.292 -11.513 1.00 93.81 311 PHE A C 1
ATOM 2348 O O . PHE A 1 311 ? -4.312 0.868 -12.174 1.00 93.81 311 PHE A O 1
ATOM 2355 N N . PHE A 1 312 ? -6.323 0.537 -11.255 1.00 93.88 312 PHE A N 1
ATOM 2356 C CA . PHE A 1 312 ? -6.381 -0.864 -11.677 1.00 93.88 312 PHE A CA 1
ATOM 2357 C C . PHE A 1 312 ? -6.560 -1.023 -13.188 1.00 93.88 312 PHE A C 1
ATOM 2359 O O . PHE A 1 312 ? -6.114 -2.020 -13.743 1.00 93.88 312 PHE A O 1
ATOM 2366 N N . THR A 1 313 ? -7.191 -0.063 -13.866 1.00 94.56 313 THR A N 1
ATOM 2367 C CA . THR A 1 313 ? -7.283 -0.096 -15.334 1.00 94.56 313 THR A CA 1
ATOM 2368 C C . THR A 1 313 ? -5.922 0.213 -15.959 1.00 94.56 313 THR A C 1
ATOM 2370 O O . THR A 1 313 ? -5.513 -0.487 -16.876 1.00 94.56 313 THR A O 1
ATOM 2373 N N . LEU A 1 314 ? -5.182 1.190 -15.423 1.00 92.44 314 LEU A N 1
ATOM 2374 C CA . LEU A 1 314 ? -3.806 1.485 -15.833 1.00 92.44 314 LEU A CA 1
ATOM 2375 C C . LEU A 1 314 ? -2.841 0.345 -15.505 1.00 92.44 314 LEU A C 1
ATOM 2377 O O . LEU A 1 314 ? -1.957 0.073 -16.296 1.00 92.44 314 LEU A O 1
ATOM 2381 N N . ALA A 1 315 ? -3.022 -0.345 -14.378 1.00 90.94 315 ALA A N 1
ATOM 2382 C CA . ALA A 1 315 ? -2.207 -1.506 -14.023 1.00 90.94 315 ALA A CA 1
ATOM 2383 C C . ALA A 1 315 ? -2.417 -2.697 -14.975 1.00 90.94 315 ALA A C 1
ATOM 2385 O O . ALA A 1 315 ? -1.545 -3.554 -15.082 1.00 90.94 315 ALA A O 1
ATOM 2386 N N . GLY A 1 316 ? -3.584 -2.780 -15.623 1.00 89.50 316 GLY A N 1
ATOM 2387 C CA . GLY A 1 316 ? -3.841 -3.768 -16.667 1.00 89.50 316 GLY A CA 1
ATOM 2388 C C . GLY A 1 316 ? -3.316 -3.356 -18.043 1.00 89.50 316 GLY A C 1
ATOM 2389 O O . GLY A 1 316 ? -3.017 -4.238 -18.842 1.00 89.50 316 GLY A O 1
ATOM 2390 N N . ALA A 1 317 ? -3.253 -2.047 -18.307 1.00 88.12 317 ALA A N 1
ATOM 2391 C CA . ALA A 1 317 ? -2.861 -1.428 -19.572 1.00 88.12 317 ALA A CA 1
ATOM 2392 C C . ALA A 1 317 ? -1.365 -1.607 -19.860 1.00 88.12 317 ALA A C 1
ATOM 2394 O O . ALA A 1 317 ? -1.029 -2.139 -20.943 1.00 88.12 317 ALA A O 1
#

Nearest PDB structures (foldseek):
  8j7t-assembly1_B  TM=2.899E-01  e=6.640E+00  Homo sapiens
  8j7w-assembly1_A  TM=2.149E-01  e=5.388E+00  Homo sapiens